Protein AF-A0A3S5AEX9-F1 (afdb_monomer)

Foldseek 3Di:
DDWDWADWAQDPPRWTKIWIWDWDFDDDPNDTDTDIDTPGMFTDTDHDKDWDWDADDQQQKIKIWIWDWDGDRHDTDTDIDIDIDGQCPPPDWDWDKDKDDQDLPQRKTKIWTWTFGGHNNHTDIDIDIFIDRPDDDDDDDPDDPDDDDDDDDDDFGWDDDPPRDTDGDDDDDDDDDDDDDDDD

Solvent-accessible surface area (backbone atoms only — not comparable to full-atom values): 11627 Å² total; per-residue (Å²): 126,46,81,45,78,51,69,74,41,86,47,74,88,50,33,16,37,20,44,35,33,34,39,39,79,41,82,54,93,96,36,81,42,81,40,82,42,83,75,49,70,34,46,68,39,44,42,81,67,47,78,47,77,45,70,38,78,84,10,42,30,28,39,42,39,36,40,40,54,45,73,37,63,87,49,65,48,77,45,82,44,78,44,83,40,52,44,48,65,92,54,80,85,50,78,51,73,48,75,52,72,66,42,86,88,75,51,34,34,40,34,37,38,36,37,68,43,48,46,76,44,33,57,42,81,46,76,45,80,45,74,42,68,78,72,91,74,85,90,80,89,77,86,74,94,68,96,75,85,90,78,93,78,84,90,79,70,82,49,81,49,97,80,82,57,74,59,82,69,84,83,80,82,81,83,82,81,80,89,84,90,81,90,132

Sequence (184 aa):
MRHVKGKCVAGRKGISYRSIIGLTKRPAKCQCVWARINLGQEICGCPPDKEKQKCRHDGQMMIKSTIKYHVSPQRCTAVFQKAEISPCAGQTQLFWVKFGSCDRLTCLKTRVIFKRVSEACKCVVKSLSVTEAKGDKRRLSCHFTGVGTSRKFATTVGFTLSDGMTQTIVLKKSVGANMQPSNV

Mean predicted aligned error: 16.37 Å

Radius of gyration: 36.48 Å; Cα contacts (8 Å, |Δi|>4): 318; chains: 1; bounding box: 64×61×112 Å

Secondary structure (DSSP, 8-state):
-EEEE---EE-GGG-EEEEEEEEEEEEETTEEEEEEEEEEEEEEE-PPPEEEEEEETTTTEEEEEEEEEEE-SS-EEEEEEEEEE-TTTTS---EEEEEEEEPTTT-EEEEEEEEEEEETTEEEEEEEEEEEE--SSSS-------------------EE-TTS-EE--------PPPP-----

Organism: NCBI:txid117903

Nearest PDB structures (foldseek):
  2c4i-assembly1_A-2  TM=2.332E-01  e=3.784E-01  Gallus gallus
  6q0r-assembly1_B  TM=3.199E-01  e=1.246E+00  Homo sapiens
  5ohl-assembly1_A-2  TM=4.447E-01  e=3.895E+00  synthetic construct

Structure (mmCIF, N/CA/C/O backbone):
data_AF-A0A3S5AEX9-F1
#
_entry.id   AF-A0A3S5AEX9-F1
#
loop_
_atom_site.group_PDB
_atom_site.id
_atom_site.type_symbol
_atom_site.label_atom_id
_atom_site.label_alt_id
_atom_site.label_comp_id
_atom_site.label_asym_id
_atom_site.label_entity_id
_atom_site.label_seq_id
_atom_site.pdbx_PDB_ins_code
_atom_site.Cartn_x
_atom_site.Cartn_y
_atom_site.Cartn_z
_atom_site.occupancy
_atom_site.B_iso_or_equiv
_atom_site.auth_seq_id
_atom_site.auth_comp_id
_atom_site.auth_asym_id
_atom_site.auth_atom_id
_atom_site.pdbx_PDB_model_num
ATOM 1 N N . MET A 1 1 ? 14.532 10.270 -37.869 1.00 77.50 1 MET A N 1
ATOM 2 C CA . MET A 1 1 ? 14.597 8.989 -37.127 1.00 77.50 1 MET A CA 1
ATOM 3 C C . MET A 1 1 ? 13.325 8.847 -36.306 1.00 77.50 1 MET A C 1
ATOM 5 O O . MET A 1 1 ? 12.884 9.849 -35.762 1.00 77.50 1 MET A O 1
ATOM 9 N N . ARG A 1 2 ? 12.6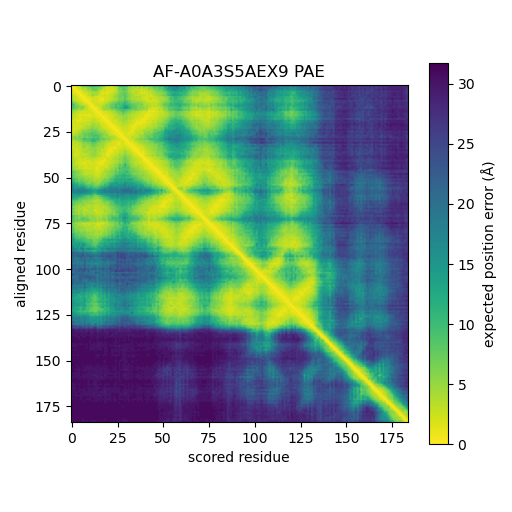86 7.671 -36.279 1.00 87.69 2 ARG A N 1
ATOM 10 C CA . ARG A 1 2 ? 11.465 7.438 -35.478 1.00 87.69 2 ARG A CA 1
ATOM 11 C C . ARG A 1 2 ? 11.759 6.446 -34.363 1.00 87.69 2 ARG A C 1
ATOM 13 O O . ARG A 1 2 ? 12.486 5.489 -34.604 1.00 87.69 2 ARG A O 1
ATOM 20 N N . HIS A 1 3 ? 11.193 6.653 -33.179 1.00 90.94 3 HIS A N 1
ATOM 21 C CA . HIS A 1 3 ? 11.324 5.722 -32.058 1.00 90.94 3 HIS A CA 1
ATOM 22 C C . HIS A 1 3 ? 10.032 4.936 -31.875 1.00 90.94 3 HIS A C 1
ATOM 24 O O . HIS A 1 3 ? 8.942 5.502 -31.875 1.00 90.94 3 HIS A O 1
ATOM 30 N N . VAL A 1 4 ? 10.167 3.628 -31.702 1.00 92.31 4 VAL A N 1
ATOM 31 C CA . VAL A 1 4 ? 9.076 2.703 -31.420 1.00 92.31 4 VAL A CA 1
ATOM 32 C C . VAL A 1 4 ? 9.406 1.993 -30.116 1.00 92.31 4 VAL A C 1
ATOM 34 O O . VAL A 1 4 ? 10.477 1.400 -29.973 1.00 92.31 4 VAL A O 1
ATOM 37 N N . LYS A 1 5 ? 8.490 2.070 -29.151 1.00 92.69 5 LYS A N 1
ATOM 38 C CA . LYS A 1 5 ? 8.617 1.363 -27.876 1.00 92.69 5 LYS A CA 1
ATOM 39 C C . LYS A 1 5 ? 8.028 -0.036 -28.022 1.00 92.69 5 LYS A C 1
ATOM 41 O O . LYS A 1 5 ? 6.888 -0.185 -28.456 1.00 92.69 5 LYS A O 1
ATOM 46 N N . GLY A 1 6 ? 8.816 -1.052 -27.682 1.00 90.50 6 GLY A N 1
ATOM 47 C CA . GLY A 1 6 ? 8.365 -2.439 -27.646 1.00 90.50 6 GLY A CA 1
ATOM 48 C C . GLY A 1 6 ? 7.414 -2.723 -26.481 1.00 90.50 6 GLY A C 1
ATOM 49 O O . GLY A 1 6 ? 7.134 -1.860 -25.644 1.00 90.50 6 GLY A O 1
ATOM 50 N N . LYS A 1 7 ? 6.938 -3.970 -26.408 1.00 93.94 7 LYS A N 1
ATOM 51 C CA . LYS A 1 7 ? 6.144 -4.453 -25.271 1.00 93.94 7 LYS A CA 1
ATOM 52 C C . LYS A 1 7 ? 6.992 -4.475 -23.996 1.00 93.94 7 LYS A C 1
ATOM 54 O O . LYS A 1 7 ? 8.199 -4.705 -24.054 1.00 93.94 7 LYS A O 1
ATOM 59 N N . CYS A 1 8 ? 6.344 -4.238 -22.860 1.00 93.12 8 CYS A N 1
ATOM 60 C CA . CYS A 1 8 ? 6.967 -4.376 -21.549 1.00 93.12 8 CYS A CA 1
ATOM 61 C C . CYS A 1 8 ? 7.027 -5.862 -21.181 1.00 93.12 8 CYS A C 1
ATOM 63 O O . CYS A 1 8 ? 6.000 -6.537 -21.185 1.00 93.12 8 CYS A O 1
ATOM 65 N N . VAL A 1 9 ? 8.227 -6.367 -20.913 1.00 94.25 9 VAL A N 1
ATOM 66 C CA . VAL A 1 9 ? 8.492 -7.775 -20.610 1.00 94.25 9 VAL A CA 1
ATOM 67 C C . VAL A 1 9 ? 9.030 -7.878 -19.190 1.00 94.25 9 VAL A C 1
ATOM 69 O O . VAL A 1 9 ? 9.910 -7.109 -18.796 1.00 94.25 9 VAL A O 1
ATOM 72 N N . ALA A 1 10 ? 8.497 -8.824 -18.418 1.00 92.94 10 ALA A N 1
ATOM 73 C CA . ALA A 1 10 ? 8.949 -9.081 -17.059 1.00 92.94 10 ALA A CA 1
ATOM 74 C C . ALA A 1 10 ? 10.405 -9.574 -17.061 1.00 92.94 10 ALA A C 1
ATOM 76 O O . ALA A 1 10 ? 10.749 -10.542 -17.736 1.00 92.94 10 ALA A O 1
ATOM 77 N N . GLY A 1 11 ? 11.262 -8.888 -16.309 1.00 88.88 11 GLY A N 1
ATOM 78 C CA . GLY A 1 11 ? 12.650 -9.264 -16.078 1.00 88.88 11 GLY A CA 1
ATOM 79 C C . GLY A 1 11 ? 12.854 -9.900 -14.703 1.00 88.88 11 GLY A C 1
ATOM 80 O O . GLY A 1 11 ? 11.921 -10.331 -14.022 1.00 88.88 11 GLY A O 1
ATOM 81 N N . ARG A 1 12 ? 14.114 -9.964 -14.264 1.00 87.00 12 ARG A N 1
ATOM 82 C CA . ARG A 1 12 ? 14.467 -10.536 -12.956 1.00 87.00 12 ARG A CA 1
ATOM 83 C C . ARG A 1 12 ? 14.050 -9.603 -11.813 1.00 87.00 12 ARG A C 1
ATOM 85 O O . ARG A 1 12 ? 14.065 -8.382 -11.952 1.00 87.00 12 ARG A O 1
ATOM 92 N N . LYS A 1 13 ? 13.737 -10.188 -10.650 1.00 86.06 13 LYS A N 1
ATOM 93 C CA . LYS A 1 13 ? 13.393 -9.466 -9.404 1.00 86.06 13 LYS A CA 1
ATOM 94 C C . LYS A 1 13 ? 12.165 -8.540 -9.519 1.00 86.06 13 LYS A C 1
ATOM 96 O O . LYS A 1 13 ? 12.052 -7.590 -8.751 1.00 86.06 13 LYS A O 1
ATOM 101 N N . GLY A 1 14 ? 11.254 -8.809 -10.459 1.00 88.38 14 GLY A N 1
ATOM 102 C CA . GLY A 1 14 ? 10.028 -8.024 -10.652 1.00 88.38 14 GLY A CA 1
ATOM 103 C C . GLY A 1 14 ? 10.223 -6.695 -11.390 1.00 88.38 14 GLY A C 1
ATOM 104 O O . GLY A 1 14 ? 9.284 -5.912 -11.474 1.00 88.38 14 GLY A O 1
ATOM 105 N N . ILE A 1 15 ? 11.416 -6.425 -11.930 1.00 93.38 15 ILE A N 1
ATOM 106 C CA . ILE A 1 15 ? 11.658 -5.257 -12.786 1.00 93.38 15 ILE A CA 1
ATOM 107 C C . ILE A 1 15 ? 11.322 -5.643 -14.222 1.00 93.38 15 ILE A C 1
ATOM 109 O O . ILE A 1 15 ? 11.796 -6.666 -14.709 1.00 93.38 15 ILE A O 1
ATOM 113 N N . SER A 1 16 ? 10.523 -4.828 -14.903 1.00 94.25 16 SER A N 1
ATOM 114 C CA . SER A 1 16 ? 10.131 -5.057 -16.295 1.00 94.25 16 SER A CA 1
ATOM 115 C C . SER A 1 16 ? 10.826 -4.078 -17.233 1.00 94.25 16 SER A C 1
ATOM 117 O O . SER A 1 16 ? 11.000 -2.903 -16.901 1.00 94.25 16 SER A O 1
ATOM 119 N N . TYR A 1 17 ? 11.188 -4.555 -18.421 1.00 94.38 17 TYR A N 1
ATOM 120 C CA . TYR A 1 17 ? 11.959 -3.813 -19.417 1.00 94.38 17 TYR A CA 1
ATOM 121 C C . TYR A 1 17 ? 11.244 -3.801 -20.765 1.00 94.38 17 TYR A C 1
ATOM 123 O O . TYR A 1 17 ? 10.522 -4.737 -21.108 1.00 94.38 17 TYR A O 1
ATOM 131 N N . ARG A 1 18 ? 11.465 -2.753 -21.559 1.00 93.62 18 ARG A N 1
ATOM 132 C CA . ARG A 1 18 ? 11.028 -2.700 -22.959 1.00 93.62 18 ARG A CA 1
ATOM 133 C C . ARG A 1 18 ? 12.150 -2.216 -23.857 1.00 93.62 18 ARG A C 1
ATOM 135 O O . ARG A 1 18 ? 12.900 -1.311 -23.494 1.00 93.62 18 ARG A O 1
ATOM 142 N N . SER A 1 19 ? 12.237 -2.800 -25.045 1.00 93.38 19 SER A N 1
ATOM 143 C CA . SER A 1 19 ? 13.208 -2.385 -26.055 1.00 93.38 19 SER A CA 1
ATOM 144 C C . SER A 1 19 ? 12.786 -1.072 -26.710 1.00 93.38 19 SER A C 1
ATOM 146 O O . SER A 1 19 ? 11.610 -0.871 -27.028 1.00 93.38 19 SER A O 1
ATOM 148 N N . ILE A 1 20 ? 13.758 -0.198 -26.949 1.00 93.31 20 ILE A N 1
ATOM 149 C CA . ILE A 1 20 ? 13.595 1.021 -27.737 1.00 93.31 20 ILE A CA 1
ATOM 150 C C . ILE A 1 20 ? 14.164 0.738 -29.125 1.00 93.31 20 ILE A C 1
ATOM 152 O O . ILE A 1 20 ? 15.356 0.469 -29.279 1.00 93.31 20 ILE A O 1
ATOM 156 N N . ILE A 1 21 ? 13.304 0.784 -30.140 1.00 94.62 21 ILE A N 1
ATOM 157 C CA . ILE A 1 21 ? 13.670 0.505 -31.529 1.00 94.62 21 ILE A CA 1
ATOM 158 C C . ILE A 1 21 ? 13.647 1.815 -32.309 1.00 94.62 21 ILE A C 1
ATOM 160 O O . ILE A 1 21 ? 12.643 2.524 -32.338 1.00 94.62 21 ILE A O 1
ATOM 164 N N . GLY A 1 22 ? 14.754 2.133 -32.965 1.00 94.19 22 GLY A N 1
ATOM 165 C CA . GLY A 1 22 ? 14.847 3.199 -33.944 1.00 94.19 22 GLY A CA 1
ATOM 166 C C . GLY A 1 22 ? 14.476 2.688 -35.329 1.00 94.19 22 GLY A C 1
ATOM 167 O O . GLY A 1 22 ? 14.895 1.608 -35.739 1.00 94.19 22 GLY A O 1
ATOM 168 N N . LEU A 1 23 ? 13.715 3.478 -36.074 1.00 94.50 23 LEU A N 1
ATOM 169 C CA . LEU A 1 23 ? 13.521 3.304 -37.506 1.00 94.50 23 LEU A CA 1
ATOM 170 C C . LEU A 1 23 ? 14.319 4.387 -38.225 1.00 94.50 23 LEU A C 1
ATOM 172 O O . LEU A 1 23 ? 14.090 5.589 -38.028 1.00 94.50 23 LEU A O 1
ATOM 176 N N . THR A 1 24 ? 15.258 3.949 -39.056 1.00 94.56 24 THR A N 1
ATOM 177 C CA . THR A 1 24 ? 16.079 4.822 -39.895 1.00 94.56 24 THR A CA 1
ATOM 178 C C . THR A 1 24 ? 15.988 4.384 -41.352 1.00 94.56 24 THR A C 1
ATOM 180 O O . THR A 1 24 ? 15.836 3.194 -41.630 1.00 94.56 24 THR A O 1
ATOM 183 N N . LYS A 1 25 ? 16.025 5.336 -42.288 1.00 94.19 25 LYS A N 1
ATOM 184 C CA . LYS A 1 25 ? 16.049 5.017 -43.718 1.00 94.19 25 LYS A CA 1
ATOM 185 C C . LYS A 1 25 ? 17.470 4.617 -44.095 1.00 94.19 25 LYS A C 1
ATOM 187 O O . LYS A 1 25 ? 18.404 5.358 -43.800 1.00 94.19 25 LYS A O 1
ATOM 192 N N . ARG A 1 26 ? 17.629 3.459 -44.731 1.00 91.81 26 ARG A N 1
ATOM 193 C CA . ARG A 1 26 ? 18.908 3.010 -45.287 1.00 91.81 26 ARG A CA 1
ATOM 194 C C . ARG A 1 26 ? 18.731 2.630 -46.756 1.00 91.81 26 ARG A C 1
ATOM 196 O O . ARG A 1 26 ? 17.675 2.098 -47.107 1.00 91.81 26 ARG A O 1
ATOM 203 N N . PRO A 1 27 ? 19.732 2.898 -47.604 1.00 94.75 27 PRO A N 1
ATOM 204 C CA . PRO A 1 27 ? 19.724 2.398 -48.967 1.00 94.75 27 PRO A CA 1
ATOM 205 C C . PRO A 1 27 ? 19.859 0.870 -48.951 1.00 94.75 27 PRO A C 1
ATOM 207 O O . PRO A 1 27 ? 20.758 0.324 -48.314 1.00 94.75 27 PRO A O 1
ATOM 210 N N . ALA A 1 28 ? 18.959 0.179 -49.643 1.00 94.38 28 ALA A N 1
ATOM 211 C CA . ALA A 1 28 ? 19.043 -1.249 -49.922 1.00 94.38 28 ALA A CA 1
ATOM 212 C C . ALA A 1 28 ? 18.430 -1.516 -51.302 1.00 94.38 28 ALA A C 1
ATOM 214 O O . ALA A 1 28 ? 17.314 -1.077 -51.569 1.00 94.38 28 ALA A O 1
ATOM 215 N N . LYS A 1 29 ? 19.155 -2.222 -52.181 1.00 91.94 29 LYS A N 1
ATOM 216 C CA . LYS A 1 29 ? 18.711 -2.537 -53.557 1.00 91.94 29 LYS A CA 1
ATOM 217 C C . LYS A 1 29 ? 18.198 -1.302 -54.323 1.00 91.94 29 LYS A C 1
ATOM 219 O O . LYS A 1 29 ? 17.083 -1.298 -54.831 1.00 91.94 29 LYS A O 1
ATOM 224 N N . CYS A 1 30 ? 18.997 -0.233 -54.342 1.00 92.75 30 CYS A N 1
ATOM 225 C CA . CYS A 1 30 ? 18.679 1.048 -54.996 1.00 92.75 30 CYS A CA 1
ATOM 226 C C . CYS A 1 30 ? 17.404 1.758 -54.495 1.00 92.75 30 CYS A C 1
ATOM 228 O O . CYS A 1 30 ? 16.952 2.714 -55.117 1.00 92.75 30 CYS A O 1
ATOM 230 N N . GLN A 1 31 ? 16.837 1.341 -53.360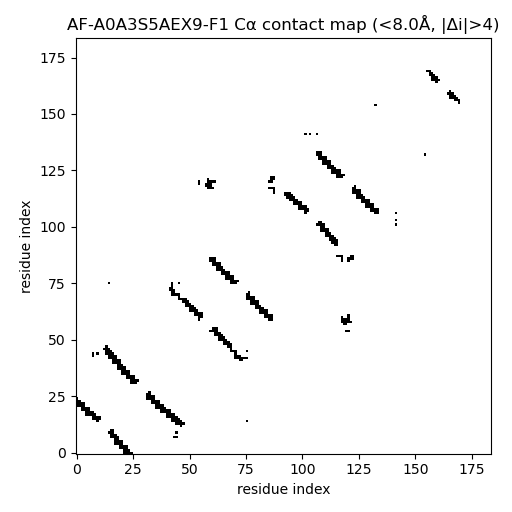 1.00 93.81 31 GLN A N 1
ATOM 231 C CA . GLN A 1 31 ? 15.677 1.979 -52.744 1.00 93.81 31 GLN A CA 1
ATOM 232 C C . GLN A 1 31 ? 15.968 2.367 -51.291 1.00 93.81 31 GLN A C 1
ATOM 234 O O . GLN A 1 31 ? 16.775 1.743 -50.600 1.00 93.81 31 GLN A O 1
ATOM 239 N N . CYS A 1 32 ? 15.290 3.405 -50.802 1.00 92.94 32 CYS A N 1
ATOM 240 C CA . CYS A 1 32 ? 15.346 3.801 -49.397 1.00 92.94 32 CYS A CA 1
ATOM 241 C C . CYS A 1 32 ? 14.302 3.025 -48.593 1.00 92.94 32 CYS A C 1
ATOM 243 O O . CYS A 1 32 ? 13.119 3.369 -48.607 1.00 92.94 32 CYS A O 1
ATOM 245 N N . VAL A 1 33 ? 14.749 2.019 -47.845 1.00 94.69 33 VAL A N 1
ATOM 246 C CA . VAL A 1 33 ? 13.884 1.187 -47.000 1.00 94.69 33 VAL A CA 1
ATOM 247 C C . VAL A 1 33 ? 14.054 1.531 -45.522 1.00 94.69 33 VAL A C 1
ATOM 249 O O . VAL A 1 33 ? 15.093 2.035 -45.088 1.00 94.69 33 VAL A O 1
ATOM 252 N N . TRP A 1 34 ? 13.023 1.268 -44.720 1.00 92.75 34 TRP A N 1
ATOM 253 C CA . TRP A 1 34 ? 13.100 1.424 -43.269 1.00 92.75 34 TRP A CA 1
ATOM 254 C C . TRP A 1 34 ? 13.841 0.243 -42.643 1.00 92.75 34 TRP A C 1
ATOM 256 O O . TRP A 1 34 ? 13.366 -0.888 -42.682 1.00 92.75 34 TRP A O 1
ATOM 266 N N . ALA A 1 35 ? 14.977 0.520 -42.010 1.00 92.56 35 ALA A N 1
ATOM 267 C CA . ALA A 1 35 ? 15.722 -0.441 -41.214 1.00 92.56 35 ALA A CA 1
ATOM 268 C C . ALA A 1 35 ? 15.444 -0.231 -39.719 1.00 92.56 35 ALA A C 1
ATOM 270 O O . ALA A 1 35 ? 15.400 0.905 -39.230 1.00 92.56 35 ALA A O 1
ATOM 271 N N . ARG A 1 36 ? 15.278 -1.340 -38.990 1.00 93.06 36 ARG A N 1
ATOM 272 C CA . ARG A 1 36 ? 15.187 -1.351 -37.525 1.00 93.06 36 ARG A CA 1
ATOM 273 C C . ARG A 1 36 ? 16.589 -1.339 -36.929 1.00 93.06 36 ARG A C 1
ATOM 275 O O . ARG A 1 36 ? 17.428 -2.146 -37.313 1.00 93.06 36 ARG A O 1
ATOM 282 N N . ILE A 1 37 ? 16.814 -0.455 -35.970 1.00 93.19 37 ILE A N 1
ATOM 283 C CA . ILE A 1 37 ? 18.026 -0.410 -35.154 1.00 93.19 37 ILE A CA 1
ATOM 284 C C . ILE A 1 37 ? 17.633 -0.479 -33.679 1.00 93.19 37 ILE A C 1
ATOM 286 O O . ILE A 1 37 ? 16.676 0.167 -33.259 1.00 93.19 37 ILE A O 1
ATOM 290 N N . ASN A 1 38 ? 18.345 -1.274 -32.886 1.00 91.75 38 ASN A N 1
ATOM 291 C CA . ASN A 1 38 ? 18.125 -1.320 -31.443 1.00 91.75 38 ASN A CA 1
ATOM 292 C C . ASN A 1 38 ? 18.835 -0.127 -30.804 1.00 91.75 38 ASN A C 1
ATOM 294 O O . ASN A 1 38 ? 20.044 0.014 -30.949 1.00 91.75 38 ASN A O 1
ATOM 298 N N . LEU A 1 39 ? 18.078 0.728 -30.118 1.00 92.12 39 LEU A N 1
ATOM 299 C CA . LEU A 1 39 ? 18.613 1.899 -29.415 1.00 92.12 39 LEU A CA 1
ATOM 300 C C . LEU A 1 39 ? 18.895 1.615 -27.942 1.00 92.12 39 LEU A C 1
ATOM 302 O O . LEU A 1 39 ? 19.550 2.410 -27.280 1.00 92.12 39 LEU A O 1
ATOM 306 N N . GLY A 1 40 ? 18.398 0.489 -27.431 1.00 91.25 40 GLY A N 1
ATOM 307 C CA . GLY A 1 40 ? 18.624 0.044 -26.065 1.00 91.25 40 GLY A CA 1
ATOM 308 C C . GLY A 1 40 ? 17.353 -0.491 -25.421 1.00 91.25 40 GLY A C 1
ATOM 309 O O . GLY A 1 40 ? 16.398 -0.883 -26.100 1.00 91.25 40 GLY A O 1
ATOM 310 N N . GLN A 1 41 ? 17.353 -0.502 -24.094 1.00 92.00 41 GLN A N 1
ATOM 311 C CA . GLN A 1 41 ? 16.228 -0.913 -23.263 1.00 92.00 41 GLN A CA 1
ATOM 312 C C . GLN A 1 41 ? 15.990 0.135 -22.176 1.00 92.00 41 GLN A C 1
ATOM 314 O O . GLN A 1 41 ? 16.937 0.728 -21.666 1.00 92.00 41 GLN A O 1
ATOM 319 N N . GLU A 1 42 ? 14.728 0.344 -21.813 1.00 93.06 42 GLU A N 1
ATOM 320 C CA . GLU A 1 42 ? 14.346 1.156 -20.654 1.00 93.06 42 GLU A CA 1
ATOM 321 C C . GLU A 1 42 ? 13.483 0.346 -19.692 1.00 93.06 42 GLU A C 1
ATOM 323 O O . GLU A 1 42 ? 12.784 -0.595 -20.091 1.00 93.06 42 GLU A O 1
ATOM 328 N N . ILE A 1 43 ? 13.516 0.731 -18.418 1.00 93.62 43 ILE A N 1
ATOM 329 C CA . ILE A 1 43 ? 12.619 0.164 -17.413 1.00 93.62 43 ILE A CA 1
ATOM 330 C C . ILE A 1 43 ? 11.203 0.678 -17.677 1.00 93.62 43 ILE A C 1
ATOM 332 O O . ILE A 1 43 ? 10.974 1.872 -17.865 1.00 93.62 43 ILE A O 1
ATOM 336 N N . CYS A 1 44 ? 10.242 -0.240 -17.684 1.00 92.69 44 CYS A N 1
ATOM 337 C CA . CYS A 1 44 ? 8.823 0.056 -17.878 1.00 92.69 44 CYS A CA 1
ATOM 338 C C . CYS A 1 44 ? 7.936 -0.431 -16.731 1.00 92.69 44 CYS A C 1
ATOM 340 O O . CYS A 1 44 ? 6.763 -0.071 -16.697 1.00 92.69 44 CYS A O 1
ATOM 342 N N . GLY A 1 45 ? 8.477 -1.206 -15.788 1.00 93.62 45 GLY A N 1
ATOM 343 C CA . GLY A 1 45 ? 7.751 -1.647 -14.602 1.00 93.62 45 GLY A CA 1
ATOM 344 C C . GLY A 1 45 ? 8.691 -1.917 -13.434 1.00 93.62 45 GLY A C 1
ATOM 345 O O . GLY A 1 45 ? 9.826 -2.351 -13.633 1.00 93.62 45 GLY A O 1
ATOM 346 N N . CYS A 1 46 ? 8.207 -1.655 -12.224 1.00 94.75 46 CYS A N 1
ATOM 347 C CA . CYS A 1 46 ? 8.940 -1.863 -10.982 1.00 94.75 46 CYS A CA 1
ATOM 348 C C . CYS A 1 46 ? 8.367 -3.028 -10.168 1.00 94.75 46 CYS A C 1
ATOM 350 O O . CYS A 1 46 ? 7.242 -3.456 -10.433 1.00 94.75 46 CYS A O 1
ATOM 352 N N . PRO A 1 47 ? 9.129 -3.536 -9.181 1.00 94.12 47 PRO A N 1
ATOM 353 C CA . PRO A 1 47 ? 8.659 -4.594 -8.302 1.00 94.12 47 PRO A CA 1
ATOM 354 C C . PRO A 1 47 ? 7.380 -4.178 -7.563 1.00 94.12 47 PRO A C 1
ATOM 356 O O . PRO A 1 47 ? 7.167 -2.982 -7.350 1.00 94.12 47 PRO A O 1
ATOM 359 N N . PRO A 1 48 ? 6.558 -5.148 -7.131 1.00 91.88 48 PRO A N 1
ATOM 360 C CA . PRO A 1 48 ? 5.368 -4.857 -6.348 1.00 91.88 48 PRO A CA 1
ATOM 361 C C . PRO A 1 48 ? 5.726 -4.192 -5.016 1.00 91.88 48 PRO A C 1
ATOM 363 O O . PRO A 1 48 ? 6.794 -4.435 -4.436 1.00 91.88 48 PRO A O 1
ATOM 366 N N . ASP A 1 49 ? 4.797 -3.376 -4.531 1.00 94.06 49 ASP A N 1
ATOM 367 C CA . ASP A 1 49 ? 4.921 -2.674 -3.261 1.00 94.06 49 ASP A CA 1
ATOM 368 C C . ASP A 1 49 ? 5.091 -3.659 -2.098 1.00 94.06 49 ASP A C 1
ATOM 370 O O . ASP A 1 49 ? 4.516 -4.751 -2.074 1.00 94.06 49 ASP A O 1
ATOM 374 N N . LYS A 1 50 ? 5.894 -3.265 -1.107 1.00 93.62 50 LYS A N 1
ATOM 375 C CA . LYS A 1 50 ? 6.124 -4.072 0.097 1.00 93.62 50 LYS A CA 1
ATOM 376 C C . LYS A 1 50 ? 5.487 -3.403 1.293 1.00 93.62 50 LYS A C 1
ATOM 378 O O . LYS A 1 50 ? 5.827 -2.267 1.610 1.00 93.62 50 LYS A O 1
ATOM 383 N N . GLU A 1 51 ? 4.634 -4.131 1.999 1.00 94.19 51 GLU A N 1
ATOM 384 C CA . GLU A 1 51 ? 3.974 -3.637 3.203 1.00 94.19 51 GLU A CA 1
ATOM 385 C C . GLU A 1 51 ? 4.460 -4.381 4.445 1.00 94.19 51 GLU A C 1
ATOM 387 O O . GLU A 1 51 ? 4.676 -5.592 4.437 1.00 94.19 51 GLU A O 1
ATOM 392 N N . LYS A 1 52 ? 4.638 -3.637 5.534 1.00 92.31 52 LYS A N 1
ATOM 393 C CA . LYS A 1 52 ? 4.892 -4.169 6.871 1.00 92.31 52 LYS A CA 1
ATOM 394 C C . LYS A 1 52 ? 4.031 -3.422 7.869 1.00 92.31 52 LYS A C 1
ATOM 396 O O . LYS A 1 52 ? 3.858 -2.211 7.761 1.00 92.31 52 LYS A O 1
ATOM 401 N N . GLN A 1 53 ? 3.534 -4.139 8.865 1.00 90.69 53 GLN A N 1
ATOM 402 C CA . GLN A 1 53 ? 2.744 -3.565 9.945 1.00 90.69 53 GLN A CA 1
ATOM 403 C C . GLN A 1 53 ? 3.414 -3.878 11.277 1.00 90.69 53 GLN A C 1
ATOM 405 O O . GLN A 1 53 ? 3.962 -4.966 11.462 1.00 90.69 53 GLN A O 1
ATOM 410 N N . LYS A 1 54 ? 3.420 -2.905 12.188 1.00 90.62 54 LYS A N 1
ATOM 411 C CA . LYS A 1 54 ? 3.928 -3.074 13.551 1.00 90.62 54 LYS A CA 1
ATOM 412 C C . LYS A 1 54 ? 3.020 -2.387 14.555 1.00 90.62 54 LYS A C 1
ATOM 414 O O . LYS A 1 54 ? 2.575 -1.266 14.325 1.00 90.62 54 LYS A O 1
ATOM 419 N N . CYS A 1 55 ? 2.816 -3.048 15.683 1.00 89.62 55 CYS A N 1
ATOM 420 C CA . CYS A 1 55 ? 2.106 -2.496 16.824 1.00 89.62 55 CYS A CA 1
ATOM 421 C C . CYS A 1 55 ? 2.992 -1.578 17.652 1.00 89.62 55 CYS A C 1
ATOM 423 O O . CYS A 1 55 ? 4.172 -1.867 17.853 1.00 89.62 55 CYS A O 1
ATOM 425 N N . ARG A 1 56 ? 2.417 -0.482 18.143 1.00 87.38 56 ARG A N 1
ATOM 426 C CA . ARG A 1 56 ? 3.069 0.451 19.064 1.00 87.38 56 ARG A CA 1
ATOM 427 C C . ARG A 1 56 ? 2.083 0.873 20.153 1.00 87.38 56 ARG A C 1
ATOM 429 O O . ARG A 1 56 ? 0.873 0.793 19.944 1.00 87.38 56 ARG A O 1
ATOM 436 N N . HIS A 1 57 ? 2.612 1.329 21.289 1.00 80.44 57 HIS A N 1
ATOM 437 C CA . HIS A 1 57 ? 1.829 1.806 22.437 1.00 80.44 57 HIS A CA 1
ATOM 438 C C . HIS A 1 57 ? 0.828 0.749 22.925 1.00 80.44 57 HIS A C 1
ATOM 440 O O . HIS A 1 57 ? -0.377 0.977 22.887 1.00 80.44 57 HIS A O 1
ATOM 446 N N . ASP A 1 58 ? 1.327 -0.446 23.259 1.00 77.38 58 ASP A N 1
ATOM 447 C CA . ASP A 1 58 ? 0.526 -1.573 23.773 1.00 77.38 58 ASP A CA 1
ATOM 448 C C . ASP A 1 58 ? -0.679 -1.944 22.891 1.00 77.38 58 ASP A C 1
ATOM 450 O O . ASP A 1 58 ? -1.733 -2.394 23.336 1.00 77.38 58 ASP A O 1
ATOM 454 N N . GLY A 1 59 ? -0.515 -1.744 21.580 1.00 78.00 59 GLY A N 1
ATOM 455 C CA . GLY A 1 59 ? -1.524 -2.061 20.581 1.00 78.00 59 GLY A CA 1
ATOM 456 C C . GLY A 1 59 ? -2.583 -0.983 20.377 1.00 78.00 59 GLY A C 1
ATOM 457 O O . GLY A 1 59 ? -3.530 -1.231 19.637 1.00 78.00 59 GLY A O 1
ATOM 458 N N . GLN A 1 60 ? -2.422 0.207 20.960 1.00 82.38 60 GLN A N 1
ATOM 459 C CA . GLN A 1 60 ? -3.299 1.344 20.681 1.00 82.38 60 GLN A CA 1
ATOM 460 C C . GLN A 1 60 ? -3.112 1.881 19.258 1.00 82.38 60 GLN A C 1
ATOM 462 O O . GLN A 1 60 ? -4.068 2.385 18.667 1.00 82.38 60 GLN A O 1
ATOM 467 N N . MET A 1 61 ? -1.907 1.742 18.697 1.00 85.50 61 MET A N 1
ATOM 468 C CA . MET A 1 61 ? -1.536 2.281 17.390 1.00 85.50 61 MET A CA 1
ATOM 469 C C . MET A 1 61 ? -0.896 1.210 16.507 1.00 85.50 61 MET A C 1
ATOM 471 O O . MET A 1 61 ? -0.080 0.404 16.962 1.00 85.50 61 MET A O 1
ATOM 475 N N . MET A 1 62 ? -1.217 1.249 15.215 1.00 89.19 62 MET A N 1
ATOM 476 C CA . MET A 1 62 ? -0.594 0.417 14.194 1.00 89.19 62 MET A CA 1
ATOM 477 C C . MET A 1 62 ? 0.207 1.291 13.231 1.00 89.19 62 MET A C 1
ATOM 479 O O . MET A 1 62 ? -0.320 2.182 12.574 1.00 89.19 62 MET A O 1
ATOM 483 N N . ILE A 1 63 ? 1.498 1.013 1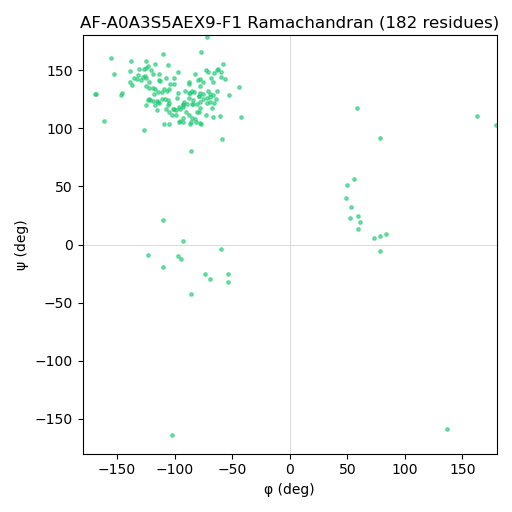3.111 1.00 91.19 63 ILE A N 1
ATOM 484 C CA . ILE A 1 63 ? 2.363 1.639 12.118 1.00 91.19 63 ILE A CA 1
ATOM 485 C C . ILE A 1 63 ? 2.331 0.780 10.861 1.00 91.19 63 ILE A C 1
ATOM 487 O O . ILE A 1 63 ? 2.837 -0.346 10.868 1.00 91.19 63 ILE A O 1
ATOM 491 N N . LYS A 1 64 ? 1.783 1.327 9.775 1.00 93.00 64 LYS A N 1
ATOM 492 C CA . LYS A 1 64 ? 1.873 0.746 8.436 1.00 93.00 64 LYS A CA 1
ATOM 493 C C . LYS A 1 64 ? 3.048 1.383 7.695 1.00 93.00 64 LYS A C 1
ATOM 495 O O . LYS A 1 64 ? 3.059 2.584 7.441 1.00 93.00 64 LYS A O 1
ATOM 500 N N . SER A 1 65 ? 4.034 0.564 7.358 1.00 93.94 65 SER A N 1
ATOM 501 C CA . SER A 1 65 ? 5.203 0.941 6.568 1.00 93.94 65 SER A CA 1
ATOM 502 C C . SER A 1 65 ? 5.079 0.327 5.179 1.00 93.94 65 SER A C 1
ATOM 504 O O . SER A 1 65 ? 5.093 -0.897 5.045 1.00 93.94 65 SER A O 1
ATOM 506 N N . THR A 1 66 ? 4.988 1.160 4.151 1.00 95.69 66 THR A N 1
ATOM 507 C CA . THR A 1 66 ? 4.873 0.737 2.754 1.00 95.69 66 THR A CA 1
ATOM 508 C C . THR A 1 66 ? 6.078 1.245 1.969 1.00 95.69 66 THR A C 1
ATOM 510 O O . THR A 1 66 ? 6.407 2.426 2.020 1.00 95.69 66 THR A O 1
ATOM 513 N N . ILE A 1 67 ? 6.743 0.361 1.230 1.00 95.62 67 ILE A N 1
ATOM 514 C CA . ILE A 1 67 ? 7.751 0.727 0.233 1.00 95.62 67 ILE A CA 1
ATOM 515 C C . ILE A 1 67 ? 7.058 0.704 -1.120 1.00 95.62 67 ILE A C 1
ATOM 517 O O . ILE A 1 67 ? 6.690 -0.374 -1.591 1.00 95.62 67 ILE A O 1
ATOM 521 N N . LYS A 1 68 ? 6.897 1.882 -1.720 1.00 94.44 68 LYS A N 1
ATOM 522 C CA . LYS A 1 68 ? 6.388 2.040 -3.083 1.00 94.44 68 LYS A CA 1
ATOM 523 C C . LYS A 1 68 ? 7.537 2.204 -4.058 1.00 94.44 68 LYS A C 1
ATOM 525 O O . LYS A 1 68 ? 8.564 2.780 -3.699 1.00 94.44 68 LYS A O 1
ATOM 530 N N . TYR A 1 69 ? 7.364 1.741 -5.289 1.00 94.12 69 TYR A N 1
ATOM 531 C CA . TYR A 1 69 ? 8.378 1.903 -6.328 1.00 94.12 69 TYR A CA 1
ATOM 532 C C . TYR A 1 69 ? 7.879 2.786 -7.469 1.00 94.12 69 TYR A C 1
ATOM 534 O O . TYR A 1 69 ? 6.884 2.486 -8.121 1.00 94.12 69 TYR A O 1
ATOM 542 N N . HIS A 1 70 ? 8.618 3.857 -7.754 1.00 92.88 70 HIS A N 1
ATOM 543 C CA . HIS A 1 70 ? 8.366 4.713 -8.908 1.00 92.88 70 HIS A CA 1
ATOM 544 C C . HIS A 1 70 ? 9.275 4.326 -10.072 1.00 92.88 70 HIS A C 1
ATOM 546 O O . HIS A 1 70 ? 10.495 4.217 -9.918 1.00 92.88 70 HIS A O 1
ATOM 552 N N . VAL A 1 71 ? 8.670 4.143 -11.246 1.00 92.56 71 VAL A N 1
ATOM 553 C CA . VAL A 1 71 ? 9.388 3.859 -12.490 1.00 92.56 71 VAL A CA 1
ATOM 554 C C . VAL A 1 71 ? 10.117 5.119 -12.948 1.00 92.56 71 VAL A C 1
ATOM 556 O O . VAL A 1 71 ? 9.516 6.176 -13.117 1.00 92.56 71 VAL A O 1
ATOM 559 N N . SER A 1 72 ? 11.419 5.003 -13.179 1.00 88.50 72 SER A N 1
ATOM 560 C CA . SER A 1 72 ? 12.220 5.971 -13.928 1.00 88.50 72 SER A CA 1
ATOM 561 C C . SER A 1 72 ? 12.937 5.242 -15.072 1.00 88.50 72 SER A C 1
ATOM 563 O O . SER A 1 72 ? 13.138 4.031 -14.972 1.00 88.50 72 SER A O 1
ATOM 565 N N . PRO A 1 73 ? 13.363 5.937 -16.145 1.00 80.12 73 PRO A N 1
ATOM 566 C CA . PRO A 1 73 ? 13.903 5.286 -17.346 1.00 80.12 73 PRO A CA 1
ATOM 567 C C . PRO A 1 73 ? 15.057 4.306 -17.078 1.00 80.12 73 PRO A C 1
ATOM 569 O O . PRO A 1 73 ? 15.183 3.291 -17.761 1.00 80.12 73 PRO A O 1
ATOM 572 N N . GLN A 1 74 ? 15.874 4.593 -16.057 1.00 85.00 74 GLN A N 1
ATOM 573 C CA . GLN A 1 74 ? 17.081 3.832 -15.718 1.00 85.00 74 GLN A CA 1
ATOM 574 C C 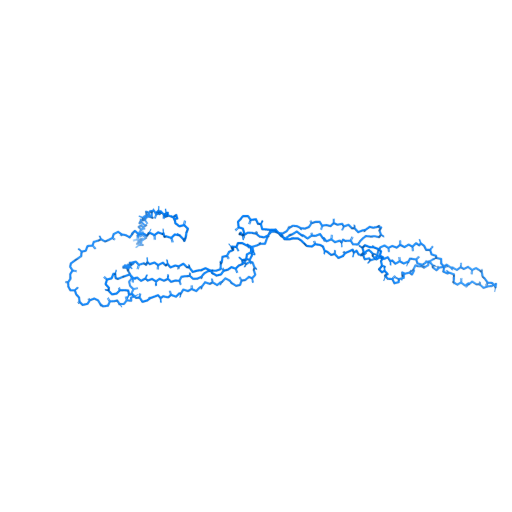. GLN A 1 74 ? 16.980 3.030 -14.414 1.00 85.00 74 GLN A C 1
ATOM 576 O O . GLN A 1 74 ? 17.774 2.119 -14.198 1.00 85.00 74 GLN A O 1
ATOM 581 N N . ARG A 1 75 ? 16.046 3.364 -13.513 1.00 91.44 75 ARG A N 1
ATOM 582 C CA . ARG A 1 75 ? 15.942 2.713 -12.196 1.00 91.44 75 ARG A CA 1
ATOM 583 C C . ARG A 1 75 ? 14.537 2.781 -11.614 1.00 91.44 75 ARG A C 1
ATOM 585 O O . ARG A 1 75 ? 13.746 3.647 -11.970 1.00 91.44 75 ARG A O 1
ATOM 592 N N . CYS A 1 76 ? 14.272 1.893 -10.665 1.00 92.56 76 CYS A N 1
ATOM 593 C CA . CYS A 1 76 ? 13.120 1.985 -9.779 1.00 92.56 76 CYS A CA 1
ATOM 594 C C . CYS A 1 76 ? 13.518 2.730 -8.509 1.00 92.56 76 CYS A C 1
ATOM 596 O O . CYS A 1 76 ? 14.411 2.284 -7.788 1.00 92.56 76 CYS A O 1
ATOM 598 N N . THR A 1 77 ? 12.853 3.844 -8.227 1.00 94.56 77 THR A N 1
ATOM 599 C CA . THR A 1 77 ? 13.111 4.626 -7.016 1.00 94.56 77 THR A CA 1
ATOM 600 C C . THR A 1 77 ? 12.167 4.161 -5.919 1.00 94.56 77 THR A C 1
ATOM 602 O O . THR A 1 77 ? 10.948 4.241 -6.071 1.00 94.56 77 THR A O 1
ATOM 605 N N . ALA A 1 78 ? 12.730 3.647 -4.827 1.00 94.38 78 ALA A N 1
ATOM 606 C CA . ALA A 1 78 ? 11.960 3.244 -3.659 1.00 94.38 78 ALA A CA 1
ATOM 607 C C . ALA A 1 78 ? 11.581 4.478 -2.831 1.00 94.38 78 ALA A C 1
ATOM 609 O O . ALA A 1 78 ? 12.446 5.270 -2.462 1.00 94.38 78 ALA A O 1
ATOM 610 N N . VAL A 1 79 ? 10.298 4.615 -2.516 1.00 95.19 79 VAL A N 1
ATOM 611 C CA . VAL A 1 79 ? 9.762 5.650 -1.633 1.00 95.19 79 VAL A CA 1
ATOM 612 C C . VAL A 1 79 ? 9.186 4.963 -0.407 1.00 95.19 79 VAL A C 1
ATOM 614 O O . VAL A 1 79 ? 8.243 4.174 -0.496 1.00 95.19 79 VAL A O 1
ATOM 617 N N . PHE A 1 80 ? 9.784 5.246 0.748 1.00 95.69 80 PHE A N 1
ATOM 618 C CA . PHE A 1 80 ? 9.308 4.740 2.025 1.00 95.69 80 PHE A CA 1
ATOM 619 C C . PHE A 1 80 ? 8.193 5.642 2.548 1.00 95.69 80 PHE A C 1
ATOM 621 O O . PHE A 1 80 ? 8.391 6.836 2.761 1.00 95.69 80 PHE A O 1
ATOM 628 N N . GLN A 1 81 ? 7.021 5.061 2.762 1.00 94.12 81 GLN A N 1
ATOM 629 C CA . GLN A 1 81 ? 5.870 5.724 3.354 1.00 94.12 81 GLN A CA 1
ATOM 630 C C . GLN A 1 81 ? 5.569 5.068 4.694 1.00 94.12 81 GLN A C 1
ATOM 632 O O . GLN A 1 81 ? 5.486 3.844 4.797 1.00 94.12 81 GLN A O 1
ATOM 637 N N . LYS A 1 82 ? 5.397 5.889 5.726 1.00 94.06 82 LYS A N 1
ATOM 638 C CA . LYS A 1 82 ? 5.008 5.445 7.061 1.00 94.06 82 LYS A CA 1
ATOM 639 C C . LYS A 1 82 ? 3.729 6.167 7.443 1.00 94.06 82 LYS A C 1
ATOM 641 O O . LYS A 1 82 ? 3.688 7.392 7.407 1.00 94.06 82 LYS A O 1
ATOM 646 N N . ALA A 1 83 ? 2.712 5.405 7.807 1.00 90.94 83 ALA A N 1
ATOM 647 C CA . ALA A 1 83 ? 1.450 5.923 8.302 1.00 90.94 83 ALA A CA 1
ATOM 648 C C . ALA A 1 83 ? 1.184 5.353 9.692 1.00 90.94 83 ALA A C 1
ATOM 650 O O . ALA A 1 83 ? 1.358 4.154 9.931 1.00 90.94 83 ALA A O 1
ATOM 651 N N . GLU A 1 84 ? 0.761 6.218 10.604 1.00 90.81 84 GLU A N 1
ATOM 652 C CA . GLU A 1 84 ? 0.226 5.807 11.894 1.00 90.81 84 GLU A CA 1
ATOM 653 C C . GLU A 1 84 ? -1.288 5.688 11.761 1.00 90.81 84 GLU A C 1
ATOM 655 O O . GLU A 1 84 ? -1.973 6.631 11.373 1.00 90.81 84 GLU A O 1
ATOM 660 N N . ILE A 1 85 ? -1.799 4.491 12.013 1.00 89.88 85 ILE A N 1
ATOM 661 C CA . ILE A 1 85 ? -3.193 4.133 11.808 1.00 89.88 85 ILE A CA 1
ATOM 662 C C . ILE A 1 85 ? -3.741 3.673 13.153 1.00 89.88 85 ILE A C 1
ATOM 664 O O . ILE A 1 85 ? -3.210 2.747 13.770 1.00 89.88 85 ILE A O 1
ATOM 668 N N . SER A 1 86 ? -4.824 4.305 13.605 1.00 87.12 86 SER A N 1
ATOM 669 C CA . SER A 1 86 ? -5.609 3.752 14.706 1.00 87.12 86 SER A CA 1
ATOM 670 C C . SER A 1 86 ? -6.315 2.483 14.210 1.00 87.12 86 SER A C 1
ATOM 672 O O . SER A 1 86 ? -6.991 2.546 13.184 1.00 87.12 86 SER A O 1
ATOM 674 N N . PRO A 1 87 ? -6.226 1.342 14.910 1.00 87.19 87 PRO A N 1
ATOM 675 C CA . PRO A 1 87 ? -6.958 0.120 14.566 1.00 87.19 87 PRO A CA 1
ATOM 676 C C . PRO A 1 87 ? -8.472 0.303 14.416 1.00 87.19 87 PRO A C 1
ATOM 678 O O . PRO A 1 87 ? -9.116 -0.457 13.699 1.00 87.19 87 PRO A O 1
ATOM 681 N N . CYS A 1 88 ? -9.041 1.315 15.077 1.00 87.31 88 CYS A N 1
ATOM 682 C CA . CYS A 1 88 ? -10.454 1.670 14.968 1.00 87.31 88 CYS A CA 1
ATOM 683 C C . CYS A 1 88 ? -10.749 2.731 13.890 1.00 87.31 88 CYS A C 1
ATOM 685 O O . CYS A 1 88 ? -11.900 3.145 13.751 1.00 87.31 88 CYS A O 1
ATOM 687 N N . ALA A 1 89 ? -9.753 3.191 13.126 1.00 85.56 89 ALA A N 1
ATOM 688 C CA . ALA A 1 89 ? -9.957 4.154 12.047 1.00 85.56 89 ALA A CA 1
ATOM 689 C C . ALA A 1 89 ? -10.864 3.565 10.952 1.00 85.56 89 ALA A C 1
ATOM 691 O O . ALA A 1 89 ? -10.669 2.434 10.511 1.00 85.56 89 ALA A O 1
ATOM 692 N N . GLY A 1 90 ? -11.871 4.329 10.521 1.00 81.31 90 GLY A N 1
ATOM 693 C CA . GLY A 1 90 ? -12.844 3.904 9.504 1.00 81.31 90 GLY A CA 1
ATOM 694 C C . GLY A 1 90 ? -13.946 2.968 10.012 1.00 81.31 90 GLY A C 1
ATOM 695 O O . GLY A 1 90 ? -14.888 2.682 9.279 1.00 81.31 90 GLY A O 1
ATOM 696 N N . GLN A 1 91 ? -13.880 2.519 11.267 1.0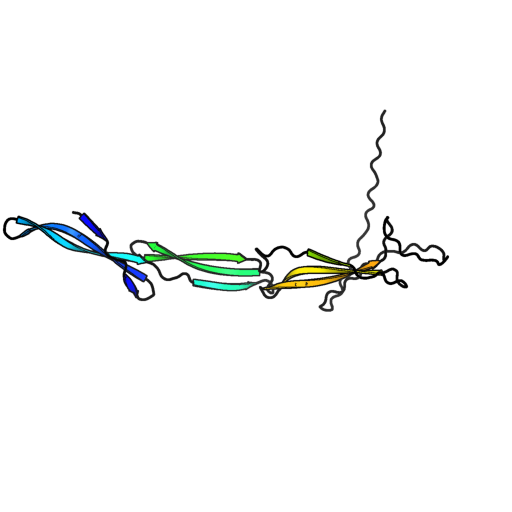0 81.62 91 GLN A N 1
ATOM 697 C CA . GLN A 1 91 ? -14.981 1.804 11.898 1.00 81.62 91 GLN A CA 1
ATOM 698 C C . GLN A 1 91 ? -15.977 2.803 12.494 1.00 81.62 91 GLN A C 1
ATOM 700 O O . GLN A 1 91 ? -15.583 3.706 13.231 1.00 81.62 91 GLN A O 1
ATOM 705 N N . THR A 1 92 ? -17.277 2.627 12.227 1.00 78.06 92 THR A N 1
ATOM 706 C CA . THR A 1 92 ? -18.331 3.443 12.854 1.00 78.06 92 THR A CA 1
ATOM 707 C C . THR A 1 92 ? -18.164 3.410 14.370 1.00 78.06 92 THR A C 1
ATOM 709 O O . THR A 1 92 ? -18.040 2.326 14.951 1.00 78.06 92 THR A O 1
ATOM 712 N N . GLN A 1 93 ? -18.128 4.573 15.024 1.00 68.75 93 GLN A N 1
ATOM 713 C CA . GLN A 1 93 ? -18.101 4.615 16.483 1.00 68.75 93 GLN A CA 1
ATOM 714 C C . GLN A 1 93 ? -19.364 3.935 17.009 1.00 68.75 93 GLN A C 1
ATOM 716 O O . GLN A 1 93 ? -20.477 4.421 16.832 1.00 68.75 93 GLN A O 1
ATOM 721 N N . LEU A 1 94 ? -19.180 2.771 17.629 1.00 74.06 94 LEU A N 1
ATOM 722 C CA . LEU A 1 94 ? -20.250 2.089 18.331 1.00 74.06 94 LEU A CA 1
ATOM 723 C C . LEU A 1 94 ? -20.302 2.686 19.734 1.00 74.06 94 LEU A C 1
ATOM 725 O O . LEU A 1 94 ? -19.386 2.466 20.527 1.00 74.06 94 LEU A O 1
ATOM 729 N N . PHE A 1 95 ? -21.349 3.454 20.011 1.00 75.88 95 PHE A N 1
ATOM 730 C CA . PHE A 1 95 ? -21.687 3.908 21.352 1.00 75.88 95 PHE A CA 1
ATOM 731 C C . PHE A 1 95 ? -23.136 3.521 21.620 1.00 75.88 95 PHE A C 1
ATOM 733 O O . PHE A 1 95 ? -24.063 4.191 21.168 1.00 75.88 95 PHE A O 1
ATOM 740 N N . TRP A 1 96 ? -23.334 2.406 22.321 1.00 80.25 96 TRP A N 1
ATOM 741 C CA . TRP A 1 96 ? -24.659 2.014 22.792 1.00 80.25 96 TRP A CA 1
ATOM 742 C C . TRP A 1 96 ? -24.663 1.909 24.313 1.00 80.25 96 TRP A C 1
ATOM 744 O O . TRP A 1 96 ? -23.650 1.588 24.945 1.00 80.25 96 TRP A O 1
ATOM 754 N N . VAL A 1 97 ? -25.823 2.167 24.909 1.00 83.81 97 VAL A N 1
ATOM 755 C CA . VAL A 1 97 ? -26.024 2.106 26.356 1.00 83.81 97 VAL A CA 1
ATOM 756 C C . VAL A 1 97 ? -27.178 1.158 26.635 1.00 83.81 97 VAL A C 1
ATOM 758 O O . VAL A 1 97 ? -28.299 1.386 26.188 1.00 83.81 97 VAL A O 1
ATOM 761 N N . LYS A 1 98 ? -26.909 0.096 27.394 1.00 82.69 98 LYS A N 1
ATOM 762 C CA . LYS A 1 98 ? -27.942 -0.781 27.940 1.00 82.69 98 LYS A CA 1
ATOM 763 C C . LYS A 1 98 ? -28.245 -0.335 29.361 1.00 82.69 98 LYS A C 1
ATOM 765 O O . LYS A 1 98 ? -27.371 -0.358 30.227 1.00 82.69 98 LYS A O 1
ATOM 770 N N . PHE A 1 99 ? -29.482 0.072 29.606 1.00 81.88 99 PHE A N 1
ATOM 771 C CA . PHE A 1 99 ? -29.933 0.397 30.953 1.00 81.88 99 PHE A CA 1
ATOM 772 C C . PHE A 1 99 ? -30.359 -0.884 31.665 1.00 81.88 99 PHE A C 1
ATOM 774 O O . PHE A 1 99 ? -31.194 -1.630 31.160 1.00 81.88 99 PHE A O 1
ATOM 781 N N . GLY A 1 100 ? -29.766 -1.140 32.826 1.00 77.88 100 GLY A N 1
ATOM 782 C CA . GLY A 1 100 ? -30.228 -2.160 33.753 1.00 77.88 100 GLY A CA 1
ATOM 783 C C . GLY A 1 100 ? -31.453 -1.694 34.536 1.00 77.88 100 GLY A C 1
ATOM 784 O O . GLY A 1 100 ? -31.791 -0.502 34.573 1.00 77.88 100 GLY A O 1
ATOM 785 N N . SER A 1 101 ? -32.110 -2.658 35.173 1.00 80.19 101 SER A N 1
ATOM 786 C CA . SER A 1 101 ? -33.191 -2.406 36.122 1.00 80.19 101 SER A CA 1
ATOM 787 C C . SER A 1 101 ? -32.675 -1.625 37.332 1.00 80.19 101 SER A C 1
ATOM 789 O O . SER A 1 101 ? -31.510 -1.745 37.710 1.00 80.19 101 SER A O 1
ATOM 791 N N . CYS A 1 102 ? -33.543 -0.815 37.938 1.00 79.50 102 CYS A N 1
ATOM 792 C CA . CYS A 1 102 ? -33.235 -0.200 39.224 1.00 79.50 102 CYS A CA 1
ATOM 793 C C . CYS A 1 102 ? -33.374 -1.258 40.316 1.00 79.50 102 CYS A C 1
ATOM 795 O O . CYS A 1 102 ? -34.417 -1.912 40.408 1.00 79.50 102 CYS A O 1
ATOM 797 N N . ASP A 1 103 ? -32.354 -1.388 41.153 1.00 77.69 103 ASP A N 1
ATOM 798 C CA . ASP A 1 103 ? -32.467 -2.158 42.382 1.00 77.69 103 ASP A CA 1
ATOM 799 C C . ASP A 1 103 ? -33.405 -1.412 43.343 1.00 77.69 103 ASP A C 1
ATOM 801 O O . ASP A 1 103 ? -33.245 -0.213 43.596 1.00 77.69 103 ASP A O 1
ATOM 805 N N . ARG A 1 104 ? -34.430 -2.118 43.830 1.00 77.25 104 ARG A N 1
ATOM 806 C CA . ARG A 1 104 ? -35.450 -1.565 44.726 1.00 77.25 104 ARG A CA 1
ATOM 807 C C . ARG A 1 104 ? -34.923 -1.338 46.139 1.00 77.25 104 ARG A C 1
ATOM 809 O O . ARG A 1 104 ? -35.470 -0.487 46.822 1.00 77.25 104 ARG A O 1
ATOM 816 N N . LEU A 1 105 ? -33.899 -2.066 46.579 1.00 76.31 105 LEU A N 1
ATOM 817 C CA . LEU A 1 105 ? -33.347 -1.936 47.929 1.00 76.31 105 LEU A CA 1
ATOM 818 C C . LEU A 1 105 ? -32.300 -0.825 47.994 1.00 76.31 105 LEU A C 1
ATOM 820 O O . LEU A 1 105 ? -32.304 -0.019 48.919 1.00 76.31 105 LEU A O 1
ATOM 824 N N . THR A 1 106 ? -31.428 -0.751 46.990 1.00 73.81 106 THR A N 1
ATOM 825 C CA . THR A 1 106 ? -30.292 0.183 46.997 1.00 73.81 106 THR A CA 1
ATOM 826 C C . THR A 1 106 ? -30.560 1.482 46.229 1.00 73.81 106 THR A C 1
ATOM 828 O O . THR A 1 106 ? -29.765 2.417 46.308 1.00 73.81 106 THR A O 1
ATOM 831 N N . CYS A 1 107 ? -31.672 1.572 45.483 1.00 77.88 107 CYS A N 1
ATOM 832 C CA . CYS A 1 107 ? -31.962 2.670 44.547 1.00 77.88 107 CYS A CA 1
ATOM 833 C C . CYS A 1 107 ? -30.827 2.936 43.537 1.00 77.88 107 CYS A C 1
ATOM 835 O O . CYS A 1 107 ? -30.716 4.036 42.983 1.00 77.88 107 CYS A O 1
ATOM 837 N N . LEU A 1 108 ? -29.982 1.931 43.296 1.00 77.94 108 LEU A N 1
ATOM 838 C CA . LEU A 1 108 ? -28.896 1.993 42.333 1.00 77.94 108 LEU A CA 1
ATOM 839 C C . LEU A 1 108 ? -29.404 1.578 40.957 1.00 77.94 108 LEU A C 1
ATOM 841 O O . LEU A 1 108 ? -30.181 0.630 40.806 1.00 77.94 108 LEU A O 1
ATOM 845 N N . LYS A 1 109 ? -28.933 2.290 39.935 1.00 81.88 109 LYS A N 1
ATOM 846 C CA . LYS A 1 109 ? -29.179 1.940 38.541 1.00 81.88 109 LYS A CA 1
ATOM 847 C C . LYS A 1 109 ? -27.855 1.668 37.851 1.00 81.88 109 LYS A C 1
ATOM 849 O O . LYS A 1 109 ? -26.984 2.534 37.790 1.00 81.88 109 LYS A O 1
ATOM 854 N N . THR A 1 110 ? -27.735 0.476 37.282 1.00 81.81 110 THR A N 1
ATOM 855 C CA . THR A 1 110 ? -26.575 0.102 36.475 1.00 81.81 110 THR A CA 1
ATOM 856 C C . THR A 1 110 ? -26.842 0.446 35.016 1.00 81.81 110 THR A C 1
ATOM 858 O O . THR A 1 110 ? -27.889 0.104 34.467 1.00 81.81 110 THR A O 1
ATOM 861 N N . ARG A 1 111 ? -25.895 1.104 34.352 1.00 85.19 111 ARG A N 1
ATOM 862 C CA . ARG A 1 111 ? -25.870 1.252 32.893 1.00 85.19 111 ARG A CA 1
ATOM 863 C C . ARG A 1 111 ? -24.611 0.598 32.343 1.00 85.19 111 ARG A C 1
ATOM 865 O O . ARG A 1 111 ? -23.528 0.797 32.881 1.00 85.19 111 ARG A O 1
ATOM 872 N N . VAL A 1 112 ? -24.753 -0.171 31.271 1.00 85.25 112 VAL A N 1
ATOM 873 C CA . VAL A 1 112 ? -23.632 -0.798 30.569 1.00 85.25 112 VAL A CA 1
ATOM 874 C C . VAL A 1 112 ? -23.399 -0.037 29.275 1.00 85.25 112 VAL A C 1
ATOM 876 O O . VAL A 1 112 ? -24.254 -0.019 28.390 1.00 85.25 112 VAL A O 1
ATOM 879 N N . ILE A 1 113 ? -22.252 0.620 29.182 1.00 86.50 113 ILE A N 1
ATOM 880 C CA . ILE A 1 113 ? -21.824 1.401 28.026 1.00 86.50 113 ILE A CA 1
ATOM 881 C C . ILE A 1 113 ? -20.893 0.525 27.208 1.00 86.50 113 ILE A C 1
ATOM 883 O O . ILE A 1 113 ? -19.902 0.034 27.737 1.00 86.50 113 ILE A O 1
ATOM 887 N N . PHE A 1 114 ? -21.167 0.350 25.924 1.00 87.19 114 PHE A N 1
ATOM 888 C CA . PHE A 1 114 ? -20.269 -0.386 25.047 1.00 87.19 114 PHE A CA 1
ATOM 889 C C . PHE A 1 114 ? -19.601 0.583 24.094 1.00 87.19 114 PHE A C 1
ATOM 891 O O . PHE A 1 114 ? -20.255 1.446 23.506 1.00 87.19 114 PHE A O 1
ATOM 898 N N . LYS A 1 115 ? -18.289 0.427 23.961 1.00 89.62 115 LYS A N 1
ATOM 899 C CA . LYS A 1 115 ? -17.458 1.258 23.101 1.00 89.62 115 LYS A CA 1
ATOM 900 C C . LYS A 1 115 ? -16.437 0.413 22.361 1.00 89.62 115 LYS A C 1
ATOM 902 O O . LYS A 1 115 ? -15.956 -0.598 22.876 1.00 89.62 115 LYS A O 1
ATOM 907 N N . ARG A 1 116 ? -16.078 0.859 21.162 1.00 88.44 116 ARG A N 1
ATOM 908 C CA . ARG A 1 116 ? -14.919 0.337 20.438 1.00 88.44 116 ARG A CA 1
ATOM 909 C C . ARG A 1 116 ? -13.640 0.931 21.018 1.00 88.44 116 ARG A C 1
ATOM 911 O O . ARG A 1 116 ? -13.550 2.143 21.202 1.00 88.44 116 ARG A O 1
ATOM 918 N N . VAL A 1 117 ? -12.672 0.078 21.317 1.00 87.88 117 VAL A N 1
ATOM 919 C CA . VAL A 1 117 ? -11.350 0.469 21.805 1.00 87.88 117 VAL A CA 1
ATOM 920 C C . VAL A 1 117 ? -10.273 -0.246 21.009 1.00 87.88 117 VAL A C 1
ATOM 922 O O . VAL A 1 117 ? -10.480 -1.344 20.494 1.00 87.88 117 VAL A O 1
ATOM 925 N N . SER A 1 118 ? -9.127 0.414 20.909 1.00 88.62 118 SER A N 1
ATOM 926 C CA . SER A 1 118 ? -7.933 -0.154 20.305 1.00 88.62 118 SER A CA 1
ATOM 927 C C . SER A 1 118 ? -7.182 -0.971 21.351 1.00 88.62 118 SER A C 1
ATOM 929 O O . SER A 1 118 ? -6.809 -0.435 22.394 1.00 88.62 118 SER A O 1
ATOM 931 N N . GLU A 1 119 ? -6.990 -2.259 21.089 1.00 87.25 119 GLU A N 1
ATOM 932 C CA . GLU A 1 119 ? -6.269 -3.180 21.966 1.00 87.25 119 GLU A CA 1
ATOM 933 C C . GLU A 1 119 ? -5.527 -4.210 21.118 1.00 87.25 119 GLU A C 1
ATOM 935 O O . GLU A 1 119 ? -6.105 -4.794 20.200 1.00 87.25 119 GLU A O 1
ATOM 940 N N . ALA A 1 120 ? -4.236 -4.420 21.393 1.00 86.75 120 ALA A N 1
ATOM 941 C CA . ALA A 1 120 ? -3.395 -5.352 20.635 1.00 86.75 120 ALA A CA 1
ATOM 942 C C . ALA A 1 120 ? -3.490 -5.167 19.097 1.00 86.75 120 ALA A C 1
ATOM 944 O O . ALA A 1 120 ? -3.533 -6.137 18.340 1.00 86.75 120 ALA A O 1
ATOM 945 N N . CYS A 1 121 ? -3.549 -3.913 18.629 1.00 87.31 121 CYS A N 1
ATOM 946 C CA . CYS A 1 121 ? -3.735 -3.522 17.225 1.00 87.31 121 CYS A CA 1
ATOM 947 C C . CYS A 1 121 ? -5.033 -3.983 16.570 1.00 87.31 121 CYS A C 1
ATOM 949 O O . CYS A 1 121 ? -5.138 -4.017 15.343 1.00 87.31 121 CYS A O 1
ATOM 951 N N . LYS A 1 122 ? -6.036 -4.325 17.369 1.00 88.69 122 LYS A N 1
ATOM 952 C CA . LYS A 1 122 ? -7.365 -4.684 16.900 1.00 88.69 122 LYS A CA 1
ATOM 953 C C . LYS A 1 122 ? -8.362 -3.690 17.464 1.00 88.69 122 LYS A C 1
ATOM 955 O O . LYS A 1 122 ? -8.203 -3.184 18.571 1.00 88.69 122 LYS A O 1
ATOM 960 N N . CYS A 1 123 ? -9.403 -3.415 16.692 1.00 89.31 123 CYS A N 1
ATOM 961 C CA . CYS A 1 123 ? -10.548 -2.695 17.216 1.00 89.31 123 CYS A CA 1
ATOM 962 C C . CYS A 1 123 ? -11.520 -3.703 17.825 1.00 89.31 123 CYS A C 1
ATOM 964 O O . CYS A 1 123 ? -12.113 -4.508 17.106 1.00 89.31 123 CYS A O 1
ATOM 966 N N . VAL A 1 124 ? -11.655 -3.678 19.147 1.00 89.94 124 VAL A N 1
ATOM 967 C CA . VAL A 1 124 ? -12.512 -4.596 19.905 1.00 89.94 124 VAL A CA 1
ATOM 968 C C . VAL A 1 124 ? -13.616 -3.823 20.615 1.00 89.94 124 VAL A C 1
ATOM 970 O O . VAL A 1 124 ? -13.484 -2.629 20.887 1.00 89.94 124 VAL A O 1
ATOM 973 N N . VAL A 1 125 ? -14.730 -4.488 20.915 1.00 89.81 125 VAL A N 1
ATOM 974 C CA . VAL A 1 125 ? -15.819 -3.895 21.701 1.00 89.81 125 VAL A CA 1
ATOM 975 C C . VAL A 1 125 ? -15.594 -4.229 23.171 1.00 89.81 125 VAL A C 1
ATOM 977 O O . VAL A 1 125 ? -15.535 -5.400 23.531 1.00 89.81 125 VAL A O 1
ATOM 980 N N . LYS A 1 126 ? -15.506 -3.205 24.024 1.00 90.31 126 LYS A N 1
ATOM 981 C CA . LYS A 1 126 ? -15.495 -3.358 25.485 1.00 90.31 126 LYS A CA 1
ATOM 982 C C . LYS A 1 126 ? -16.752 -2.758 26.097 1.00 90.31 126 LYS A C 1
ATOM 984 O O . LYS A 1 126 ? -17.265 -1.746 25.616 1.00 90.31 126 LYS A O 1
ATOM 989 N N . SER A 1 127 ? -17.216 -3.367 27.182 1.00 87.88 127 SER A N 1
ATOM 990 C CA . SER A 1 127 ? -18.313 -2.866 28.007 1.00 87.88 127 SER A CA 1
ATOM 991 C C . SER A 1 127 ? -17.789 -2.258 29.305 1.00 8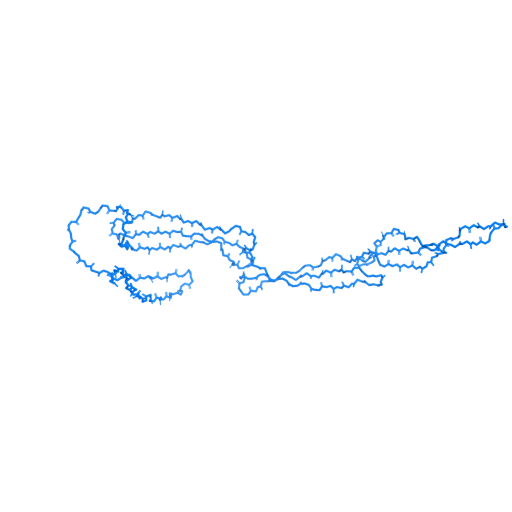7.88 127 SER A C 1
ATOM 993 O O . SER A 1 127 ? -16.930 -2.840 29.960 1.00 87.88 127 SER A O 1
ATOM 995 N N . LEU A 1 128 ? -18.351 -1.122 29.700 1.00 85.50 128 LEU A N 1
ATOM 996 C CA . LEU A 1 128 ? -18.136 -0.472 30.984 1.00 85.50 128 LEU A CA 1
ATOM 997 C C . LEU A 1 128 ? -19.464 -0.431 31.740 1.00 85.50 128 LEU A C 1
ATOM 999 O O . LEU A 1 128 ? -20.424 0.181 31.269 1.00 85.50 128 LEU A O 1
ATOM 1003 N N . SER A 1 129 ? -19.509 -1.050 32.915 1.00 84.56 129 SER A N 1
ATOM 1004 C CA . SER A 1 129 ? -20.657 -0.974 33.819 1.00 84.56 129 SER A CA 1
ATOM 1005 C C . SER A 1 129 ? -20.482 0.214 34.756 1.00 84.56 129 SER A C 1
ATOM 1007 O O . SER A 1 129 ? -19.499 0.294 35.485 1.00 84.56 129 SER A O 1
ATOM 1009 N N . VAL A 1 1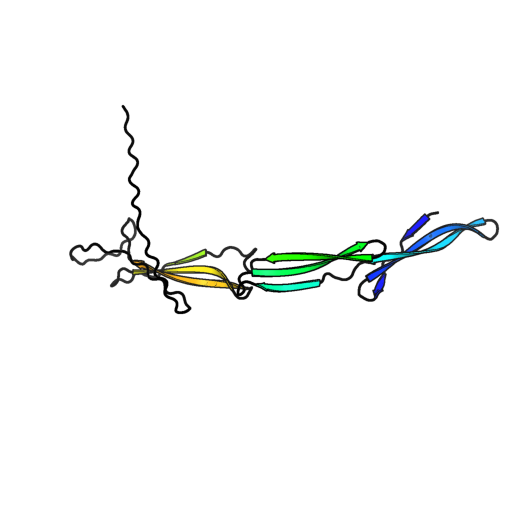30 ? -21.432 1.142 34.729 1.00 83.94 130 VAL A N 1
ATOM 1010 C CA . VAL A 1 130 ? -21.474 2.298 35.624 1.00 83.94 130 VAL A CA 1
ATOM 1011 C C . VAL A 1 130 ? -22.699 2.156 36.509 1.00 83.94 130 VAL A C 1
ATOM 1013 O O . VAL A 1 130 ? -23.818 2.062 36.001 1.00 83.94 130 VAL A O 1
ATOM 1016 N N . THR A 1 131 ? -22.490 2.153 37.819 1.00 81.75 131 THR A N 1
ATOM 1017 C CA . THR A 1 131 ? -23.566 2.144 38.808 1.00 81.75 131 THR A CA 1
ATOM 1018 C C . THR A 1 131 ? -23.730 3.556 39.340 1.00 81.75 131 THR A C 1
ATOM 1020 O O . THR A 1 131 ? -22.805 4.113 39.926 1.00 81.75 131 THR A O 1
ATOM 1023 N N . GLU A 1 132 ? -24.892 4.155 39.112 1.00 75.81 132 GLU A N 1
ATOM 1024 C CA . GLU A 1 132 ? -25.205 5.494 39.601 1.00 75.81 132 GLU A CA 1
ATOM 1025 C C . GLU A 1 132 ? -26.275 5.388 40.688 1.00 75.81 132 GLU A C 1
ATOM 1027 O O . GLU A 1 132 ? -27.306 4.730 40.513 1.00 75.81 132 GLU A O 1
ATOM 1032 N N . ALA A 1 133 ? -26.028 6.051 41.818 1.00 68.19 133 ALA A N 1
ATOM 1033 C CA . ALA A 1 133 ? -27.087 6.360 42.766 1.00 68.19 133 ALA A CA 1
ATOM 1034 C C . ALA A 1 133 ? -28.017 7.396 42.132 1.00 68.19 133 ALA A C 1
ATOM 1036 O O . ALA A 1 133 ? -27.556 8.284 41.409 1.00 68.19 133 ALA A O 1
ATOM 1037 N N . LYS A 1 134 ? -29.324 7.293 42.391 1.00 62.09 134 LYS A N 1
ATOM 1038 C CA . LYS A 1 134 ? -30.323 8.259 41.919 1.00 62.09 134 LYS A CA 1
ATOM 1039 C C . LYS A 1 134 ? -30.002 9.673 42.431 1.00 62.09 134 LYS A C 1
ATOM 1041 O O . LYS A 1 134 ? -30.426 10.077 43.507 1.00 62.09 134 LYS A O 1
ATOM 1046 N N . GLY A 1 135 ? -29.238 10.424 41.643 1.00 47.78 135 GLY A N 1
ATOM 1047 C CA . GLY A 1 135 ? -29.025 11.851 41.819 1.00 47.78 135 GLY A CA 1
ATOM 1048 C C . GLY A 1 135 ? -30.290 12.588 41.409 1.00 47.78 135 GLY A C 1
ATOM 1049 O O . GLY A 1 135 ? -30.679 12.579 40.245 1.00 47.78 135 GLY A O 1
ATOM 1050 N N . ASP A 1 136 ? -30.945 13.179 42.394 1.00 49.56 136 ASP A N 1
ATOM 1051 C CA . ASP A 1 136 ? -32.112 14.039 42.278 1.00 49.56 136 ASP A CA 1
ATOM 1052 C C . ASP A 1 136 ? -32.002 15.042 41.107 1.00 49.56 136 ASP A C 1
ATOM 1054 O O . ASP A 1 136 ? -31.174 15.956 41.143 1.00 49.56 136 ASP A O 1
ATOM 1058 N N . LYS A 1 137 ? -32.805 14.832 40.049 1.00 41.84 137 LYS A N 1
ATOM 1059 C CA . LYS A 1 137 ? -33.514 15.869 39.270 1.00 41.84 137 LYS A CA 1
ATOM 1060 C C . LYS A 1 137 ? -34.321 15.249 38.122 1.00 41.84 137 LYS A C 1
ATOM 1062 O O . LYS A 1 137 ? -33.797 14.953 37.059 1.00 41.84 137 LYS A O 1
ATOM 1067 N N . ARG A 1 138 ? -35.634 15.172 38.369 1.00 41.28 138 ARG A N 1
ATOM 1068 C CA . ARG A 1 138 ? -36.762 15.193 37.412 1.00 41.28 138 ARG A CA 1
ATOM 1069 C C . ARG A 1 138 ? -36.783 14.097 36.325 1.00 41.28 138 ARG A C 1
ATOM 1071 O O . ARG A 1 138 ? -35.990 14.093 35.398 1.00 41.28 138 ARG A O 1
ATOM 1078 N N . ARG A 1 139 ? -37.843 13.276 36.392 1.00 41.53 139 ARG A N 1
ATOM 1079 C CA . ARG A 1 139 ? -38.236 12.140 35.525 1.00 41.53 139 ARG A CA 1
ATOM 1080 C C . ARG A 1 139 ? -37.486 10.831 35.776 1.00 41.53 139 ARG A C 1
ATOM 1082 O O . ARG A 1 139 ? -36.480 10.552 35.144 1.00 41.53 139 ARG A O 1
ATOM 1089 N N . LEU A 1 140 ? -38.066 10.006 36.653 1.00 41.94 140 LEU A N 1
ATOM 1090 C CA . LEU A 1 140 ? -38.395 8.578 36.453 1.00 41.94 140 LEU A CA 1
ATOM 1091 C C . LEU A 1 140 ? -38.643 7.945 37.832 1.00 41.94 140 LEU A C 1
ATOM 1093 O O . LEU A 1 140 ? -37.734 7.823 38.660 1.00 41.94 140 LEU A O 1
ATOM 1097 N N . SER A 1 141 ? -39.900 7.593 38.096 1.00 36.16 141 SER A N 1
ATOM 1098 C CA . SER A 1 141 ? -40.397 7.088 39.375 1.00 36.16 141 SER A CA 1
ATOM 1099 C C . SER A 1 141 ? -39.793 5.720 39.705 1.00 36.16 141 SER A C 1
ATOM 1101 O O . SER A 1 141 ? -39.935 4.750 38.972 1.00 36.16 141 SER A O 1
ATOM 1103 N N . CYS A 1 142 ? -39.117 5.635 40.849 1.00 39.44 142 CYS A N 1
ATOM 1104 C CA . CYS A 1 142 ? -39.125 4.405 41.631 1.00 39.44 142 CYS A CA 1
ATOM 1105 C C . CYS A 1 142 ? -40.052 4.768 42.776 1.00 39.44 142 CYS A C 1
ATOM 1107 O O . CYS A 1 142 ? -39.685 5.604 43.597 1.00 39.44 142 CYS A O 1
ATOM 1109 N N . HIS A 1 143 ? -41.290 4.284 42.734 1.00 33.41 143 HIS A N 1
ATOM 1110 C CA . HIS A 1 143 ? -42.211 4.498 43.837 1.00 33.41 143 HIS A CA 1
ATOM 1111 C C . HIS A 1 143 ? -41.669 3.735 45.043 1.00 33.41 143 HIS A C 1
ATOM 1113 O O . HIS A 1 143 ? -41.650 2.507 45.047 1.00 33.41 143 HIS A O 1
ATOM 1119 N N . PHE A 1 144 ? -41.197 4.482 46.034 1.00 33.81 144 PHE A N 1
ATOM 1120 C CA . PHE A 1 144 ? -41.007 3.996 47.389 1.00 33.81 144 PHE A CA 1
ATOM 1121 C C . PHE A 1 144 ? -42.260 4.406 48.162 1.00 33.81 144 PHE A C 1
ATOM 1123 O O . PHE A 1 144 ? -42.456 5.582 48.458 1.00 33.81 144 PHE A O 1
ATOM 1130 N N . THR A 1 145 ? -43.146 3.456 48.445 1.00 31.36 145 THR A N 1
ATOM 1131 C CA . THR A 1 145 ? -44.181 3.624 49.471 1.00 31.36 145 THR A CA 1
ATOM 1132 C C . THR A 1 145 ? -43.550 3.230 50.800 1.00 31.36 145 THR A C 1
ATOM 1134 O O . THR A 1 145 ? -43.658 2.090 51.238 1.00 31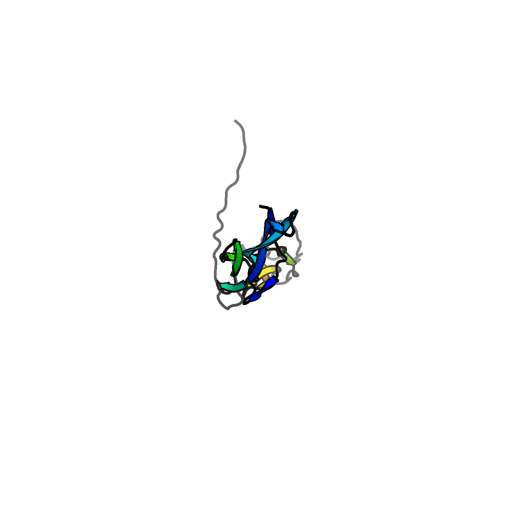.36 145 THR A O 1
ATOM 1137 N N . GLY A 1 146 ? -42.796 4.151 51.391 1.00 32.59 146 GLY A N 1
ATOM 1138 C CA . GLY A 1 146 ? -42.147 3.944 52.680 1.00 32.59 146 GLY A CA 1
ATOM 1139 C C . GLY A 1 146 ? -41.758 5.284 53.280 1.00 32.59 146 GLY A C 1
ATOM 1140 O O . GLY A 1 146 ? -40.841 5.941 52.797 1.00 32.59 146 GLY A O 1
ATOM 1141 N N . VAL A 1 147 ? -42.505 5.702 54.299 1.00 34.56 147 VAL A N 1
ATOM 1142 C CA . VAL A 1 147 ? -42.277 6.924 55.075 1.00 34.56 147 VAL A CA 1
ATOM 1143 C C . VAL A 1 147 ? -40.982 6.754 55.876 1.00 34.56 147 VAL A C 1
ATOM 1145 O O . VAL A 1 147 ? -40.891 5.860 56.711 1.00 34.56 147 VAL A O 1
ATOM 1148 N N . GLY A 1 148 ? -39.972 7.589 55.623 1.00 31.64 148 GLY A N 1
ATOM 1149 C CA . GLY A 1 148 ? -38.704 7.570 56.357 1.00 31.64 148 GLY A CA 1
ATOM 1150 C C . GLY A 1 148 ? -37.846 8.797 56.047 1.00 31.64 148 GLY A C 1
ATOM 1151 O O . GLY A 1 148 ? -37.664 9.167 54.893 1.00 31.64 148 GLY A O 1
ATOM 1152 N N . THR A 1 149 ? -37.378 9.468 57.092 1.00 31.89 149 THR A N 1
ATOM 1153 C CA . THR A 1 149 ? -36.837 10.834 57.121 1.00 31.89 149 THR A CA 1
ATOM 1154 C C . THR A 1 149 ? -35.465 11.031 56.449 1.00 31.89 149 THR A C 1
ATOM 1156 O O . THR A 1 149 ? -34.597 10.161 56.445 1.00 31.89 149 THR A O 1
ATOM 1159 N N . SER A 1 150 ? -35.281 12.240 55.899 1.00 30.92 150 SER A N 1
ATOM 1160 C CA . SER A 1 150 ? -34.120 12.775 55.169 1.00 30.92 150 SER A CA 1
ATOM 1161 C C . SER A 1 150 ? -32.734 12.497 55.766 1.00 30.92 150 SER A C 1
ATOM 1163 O O . SER A 1 150 ? -32.470 12.833 56.920 1.00 30.92 150 SER A O 1
ATOM 1165 N N . ARG A 1 151 ? -31.774 12.104 54.912 1.00 32.94 151 ARG A N 1
ATOM 1166 C CA . ARG A 1 151 ? -30.340 12.415 55.087 1.00 32.94 151 ARG A CA 1
ATOM 1167 C C . ARG A 1 151 ? -29.705 12.845 53.762 1.00 32.94 151 ARG A C 1
ATOM 1169 O O . ARG A 1 151 ? -29.973 12.268 52.713 1.00 32.94 151 ARG A O 1
ATOM 1176 N N . LYS A 1 152 ? -28.867 13.886 53.822 1.00 30.28 152 LYS A N 1
ATOM 1177 C CA . LYS A 1 152 ? -28.032 14.367 52.710 1.00 30.28 152 LYS A CA 1
ATOM 1178 C C . LYS A 1 152 ? -26.947 13.320 52.427 1.00 30.28 152 LYS A C 1
ATOM 1180 O O . LYS A 1 152 ? -26.169 13.020 53.326 1.00 30.28 152 LYS A O 1
ATOM 1185 N N . PHE A 1 153 ? -26.872 12.802 51.201 1.00 33.97 153 PHE A N 1
ATOM 1186 C CA . PHE A 1 153 ? -25.815 11.874 50.787 1.00 33.97 153 PHE A CA 1
ATOM 1187 C C . PHE A 1 153 ? -24.812 12.559 49.853 1.00 33.97 153 PHE A C 1
ATOM 1189 O O . PHE A 1 153 ? -25.190 13.234 48.894 1.00 33.97 153 PHE A O 1
ATOM 1196 N N . ALA A 1 154 ? -23.525 12.380 50.150 1.00 30.64 154 ALA A N 1
ATOM 1197 C CA . ALA A 1 154 ? -22.421 12.716 49.261 1.00 30.64 154 ALA A CA 1
ATOM 1198 C C . ALA A 1 154 ? -22.284 11.632 48.179 1.00 30.64 154 ALA A C 1
ATOM 1200 O O . ALA A 1 154 ? -22.379 10.440 48.469 1.00 30.64 154 ALA A O 1
ATOM 1201 N N . THR A 1 155 ? -22.077 12.039 46.926 1.00 35.19 155 THR A N 1
ATOM 1202 C CA . THR A 1 155 ? -21.870 11.119 45.801 1.00 35.19 155 THR A CA 1
ATOM 1203 C C . THR A 1 155 ? -20.393 10.744 45.719 1.00 35.19 155 THR A C 1
ATOM 1205 O O . THR A 1 155 ? -19.578 11.546 45.271 1.00 35.19 155 THR A O 1
ATOM 1208 N N . THR A 1 156 ? -20.049 9.526 46.128 1.00 32.34 156 THR A N 1
ATOM 1209 C CA . THR A 1 156 ? -18.715 8.952 45.908 1.00 32.34 156 THR A CA 1
ATOM 1210 C C . THR A 1 156 ? -18.785 8.028 44.696 1.00 32.34 156 THR A C 1
ATOM 1212 O O . THR A 1 156 ? -19.504 7.032 44.720 1.00 32.34 156 THR A O 1
ATOM 1215 N N . VAL A 1 157 ? -18.072 8.365 43.619 1.00 36.47 157 VAL A N 1
ATOM 1216 C CA . VAL A 1 157 ? -17.954 7.514 42.425 1.00 36.47 157 VAL A CA 1
ATOM 1217 C C . VAL A 1 157 ? -16.702 6.658 42.589 1.00 36.47 157 VAL A C 1
ATOM 1219 O O . VAL A 1 157 ? -15.586 7.162 42.489 1.00 36.47 157 VAL A O 1
ATOM 1222 N N . GLY A 1 158 ? -16.884 5.376 42.897 1.00 28.98 158 GLY A N 1
ATOM 1223 C CA . GLY A 1 158 ? -15.801 4.394 42.890 1.00 28.98 158 GLY A CA 1
ATOM 1224 C C . GLY A 1 158 ? -15.629 3.806 41.491 1.00 28.98 158 GLY A C 1
ATOM 1225 O O . GLY A 1 158 ? -16.608 3.373 40.884 1.00 28.98 158 GLY A O 1
ATOM 1226 N N . PHE A 1 159 ? -14.398 3.785 40.983 1.00 36.00 159 PHE A N 1
ATOM 1227 C CA . PHE A 1 159 ? -14.051 3.147 39.715 1.00 36.00 159 PHE A CA 1
ATOM 1228 C C . PHE A 1 159 ? -13.306 1.843 39.994 1.00 36.00 159 PHE A C 1
ATOM 1230 O O . PHE A 1 159 ? -12.266 1.849 40.651 1.00 36.00 159 PHE A O 1
ATOM 1237 N N . THR A 1 160 ? -13.802 0.733 39.458 1.00 29.30 160 THR A N 1
ATOM 1238 C CA . THR A 1 160 ? -13.049 -0.519 39.361 1.00 29.30 160 THR A CA 1
ATOM 1239 C C . THR A 1 160 ? -12.714 -0.758 37.895 1.00 29.30 160 THR A C 1
ATOM 1241 O O . THR A 1 160 ? -13.566 -1.107 37.079 1.00 29.30 160 THR A O 1
ATOM 1244 N N . LEU A 1 161 ? -11.456 -0.495 37.539 1.00 34.16 161 LEU A N 1
ATOM 1245 C CA . LEU A 1 161 ? -10.889 -0.928 36.267 1.00 34.16 161 LEU A CA 1
ATOM 1246 C C . LEU A 1 161 ? -10.534 -2.411 36.380 1.00 34.16 161 LEU A C 1
ATOM 1248 O O . LEU A 1 161 ? -10.096 -2.876 37.431 1.00 34.16 161 LEU A O 1
ATOM 1252 N N . SER A 1 162 ? -10.742 -3.145 35.290 1.00 36.47 162 SER A N 1
ATOM 1253 C CA . SER A 1 162 ? -10.664 -4.609 35.196 1.00 36.47 162 SER A CA 1
ATOM 1254 C C . SER A 1 162 ? -9.304 -5.226 35.554 1.00 36.47 162 SER A C 1
ATOM 1256 O O . SER A 1 162 ? -9.219 -6.445 35.617 1.00 36.47 162 SER A O 1
ATOM 1258 N N . ASP A 1 163 ? -8.284 -4.413 35.840 1.00 33.16 163 ASP A N 1
ATOM 1259 C CA . ASP A 1 163 ? -6.916 -4.850 36.146 1.00 33.16 163 ASP A CA 1
ATOM 1260 C C . ASP A 1 163 ? -6.518 -4.637 37.623 1.00 33.16 163 ASP A C 1
ATOM 1262 O O . ASP A 1 163 ? -5.340 -4.560 37.956 1.00 33.16 163 ASP A O 1
ATOM 1266 N N . GLY A 1 164 ? -7.483 -4.509 38.541 1.00 34.50 164 GLY A N 1
ATOM 1267 C CA . GLY A 1 164 ? -7.201 -4.463 39.986 1.00 34.50 164 GLY A CA 1
ATOM 1268 C C . GLY A 1 164 ? -6.559 -3.163 40.495 1.00 34.50 164 GLY A C 1
ATOM 1269 O O . GLY A 1 164 ? -6.240 -3.068 41.677 1.00 34.50 164 GLY A O 1
ATOM 1270 N N . MET A 1 165 ? -6.412 -2.137 39.649 1.00 28.03 165 MET A N 1
ATOM 1271 C CA . MET A 1 165 ? -6.033 -0.790 40.085 1.00 28.03 165 MET A CA 1
ATOM 1272 C C . MET A 1 165 ? -7.271 0.072 40.340 1.00 28.03 165 MET A C 1
ATOM 1274 O O . MET A 1 165 ? -7.964 0.511 39.418 1.00 28.03 165 MET A O 1
ATOM 1278 N N . THR A 1 166 ? -7.529 0.342 41.616 1.00 32.03 166 THR A N 1
ATOM 1279 C CA . THR A 1 166 ? -8.541 1.294 42.078 1.00 32.03 166 THR A CA 1
ATOM 1280 C C . THR A 1 166 ? -7.965 2.707 41.985 1.00 32.03 166 THR A C 1
ATOM 1282 O O . THR A 1 166 ? -7.030 3.043 42.707 1.00 32.03 166 THR A O 1
ATOM 1285 N N . GLN A 1 167 ? -8.507 3.558 41.111 1.00 31.66 167 GLN A N 1
ATOM 1286 C CA . GLN A 1 167 ? -8.231 4.997 41.151 1.00 31.66 167 GLN A CA 1
ATOM 1287 C C . GLN A 1 167 ? -9.437 5.736 41.724 1.00 31.66 167 GLN A C 1
ATOM 1289 O O . GLN A 1 167 ? -10.543 5.674 41.185 1.00 31.66 167 GLN A O 1
ATOM 1294 N N . THR A 1 168 ? -9.207 6.458 42.817 1.00 31.02 168 THR A N 1
ATOM 1295 C CA . THR A 1 168 ? -10.204 7.318 43.458 1.00 31.02 168 THR A CA 1
ATOM 1296 C C . THR A 1 168 ? -10.023 8.739 42.936 1.00 31.02 168 THR A C 1
ATOM 1298 O O . THR A 1 168 ? -9.070 9.418 43.309 1.00 31.02 168 THR A O 1
ATOM 1301 N N . ILE A 1 169 ? -10.931 9.208 42.078 1.00 34.00 169 ILE A N 1
ATOM 1302 C CA . ILE A 1 169 ? -10.952 10.610 41.641 1.00 34.00 169 ILE A CA 1
ATOM 1303 C C . ILE A 1 169 ? -12.062 11.329 42.408 1.00 34.00 169 ILE A C 1
ATOM 1305 O O . ILE A 1 169 ? -13.248 11.077 42.201 1.00 34.00 169 ILE A O 1
ATOM 1309 N N . VAL A 1 170 ? -11.672 12.239 43.303 1.00 29.30 170 VAL A N 1
ATOM 1310 C CA . VAL A 1 170 ? -12.599 13.110 44.035 1.00 29.30 170 VAL A CA 1
ATOM 1311 C C . VAL A 1 170 ? -12.979 14.284 43.134 1.00 29.30 170 VAL A C 1
ATOM 1313 O O . VAL A 1 170 ? -12.193 15.210 42.939 1.00 29.30 170 VAL A O 1
ATOM 1316 N N . LEU A 1 171 ? -14.194 14.271 42.587 1.00 31.06 171 LEU A N 1
ATOM 1317 C CA . LEU A 1 171 ? -14.740 15.424 41.869 1.00 31.06 171 LEU A CA 1
ATOM 1318 C C . LEU A 1 171 ? -15.222 16.475 42.883 1.00 31.06 171 LEU A C 1
ATOM 1320 O O . LEU A 1 171 ? -16.273 16.318 43.506 1.00 31.06 171 LEU A O 1
ATOM 1324 N N . LYS A 1 172 ? -14.461 17.566 43.052 1.00 26.02 172 LYS A N 1
ATOM 1325 C CA . LYS A 1 172 ? -14.929 18.764 43.770 1.00 26.02 172 LYS A CA 1
ATOM 1326 C C . LYS A 1 172 ? -15.973 19.487 42.916 1.00 26.02 172 LYS A C 1
ATOM 1328 O O . LYS A 1 172 ? -15.702 19.891 41.790 1.00 26.02 172 LYS A O 1
ATOM 1333 N N . LYS A 1 173 ? -17.172 19.660 43.470 1.00 32.75 173 LYS A N 1
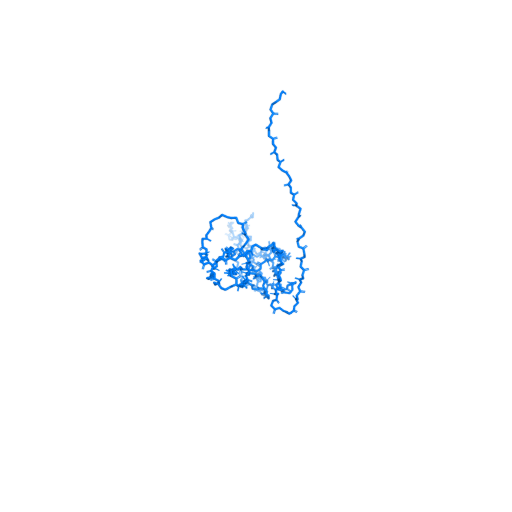ATOM 1334 C CA . LYS A 1 173 ? -18.283 20.395 42.858 1.00 32.75 173 LYS A CA 1
ATOM 1335 C C . LYS A 1 173 ? -18.033 21.902 42.998 1.00 32.75 173 LYS A C 1
ATOM 1337 O O . LYS A 1 173 ? -18.225 22.446 44.080 1.00 32.75 173 LYS A O 1
ATOM 1342 N N . SER A 1 174 ? -17.619 22.578 41.929 1.00 28.97 174 SER A N 1
ATOM 1343 C CA . SER A 1 174 ? -17.702 24.040 41.835 1.00 28.97 174 SER A CA 1
ATOM 1344 C C . SER A 1 174 ? -19.143 24.427 41.486 1.00 28.97 174 SER A C 1
ATOM 1346 O O . SER A 1 174 ? -19.677 24.072 40.437 1.00 28.97 174 SER A O 1
ATOM 1348 N N . VAL A 1 175 ? -19.816 25.098 42.421 1.00 32.28 175 VAL A N 1
ATOM 1349 C CA . VAL A 1 175 ? -21.162 25.647 42.230 1.00 32.28 175 VAL A CA 1
ATOM 1350 C C . VAL A 1 175 ? -21.014 26.991 41.517 1.00 32.28 175 VAL A C 1
ATOM 1352 O O . VAL A 1 175 ? -20.545 27.952 42.115 1.00 32.28 175 VAL A O 1
ATOM 1355 N N . GLY A 1 176 ? -21.389 27.048 40.238 1.00 30.48 176 GLY A N 1
ATOM 1356 C CA . GLY A 1 176 ? -21.592 28.306 39.519 1.00 30.48 176 GLY A CA 1
ATOM 1357 C C . GLY A 1 176 ? -22.911 28.949 39.950 1.00 30.48 176 GLY A C 1
ATOM 1358 O O . GLY A 1 176 ? -23.955 28.294 39.910 1.00 30.48 176 GLY A O 1
ATOM 1359 N N . ALA A 1 177 ? -22.847 30.203 40.396 1.00 29.70 177 ALA A N 1
ATOM 1360 C CA . ALA A 1 177 ? -24.008 31.025 40.715 1.00 29.70 177 ALA A CA 1
ATOM 1361 C C . ALA A 1 177 ? -24.594 31.675 39.446 1.00 29.70 177 ALA A C 1
ATOM 1363 O O . ALA A 1 177 ? -23.884 31.979 38.491 1.00 29.70 177 ALA A O 1
ATOM 1364 N N . ASN A 1 178 ? -25.916 31.822 39.478 1.00 32.03 178 ASN A N 1
ATOM 1365 C CA . ASN A 1 178 ? -26.833 32.254 38.426 1.00 32.03 178 ASN A CA 1
ATOM 1366 C C . ASN A 1 178 ? -26.573 33.663 37.868 1.00 32.03 178 ASN A C 1
ATOM 1368 O O . ASN A 1 178 ? -26.259 34.586 38.614 1.00 32.03 178 ASN A O 1
ATOM 1372 N N . MET A 1 179 ? -26.889 33.832 36.580 1.00 29.83 179 MET A N 1
ATOM 1373 C CA . MET A 1 179 ? -27.339 35.103 36.003 1.00 29.83 179 MET A CA 1
ATOM 1374 C C . MET A 1 179 ? -28.718 35.484 36.572 1.00 29.83 179 MET A C 1
ATOM 1376 O O . MET A 1 179 ? -29.604 34.634 36.668 1.00 29.83 179 MET A O 1
ATOM 1380 N N . GLN A 1 180 ? -28.921 36.770 36.856 1.00 31.22 180 GLN A N 1
ATOM 1381 C CA . GLN A 1 180 ? -30.234 37.422 36.918 1.00 31.22 180 GLN A CA 1
ATOM 1382 C C . GLN A 1 180 ? -30.231 38.635 35.973 1.00 31.22 180 GLN A C 1
ATOM 1384 O O . GLN A 1 180 ? -29.208 39.316 35.896 1.00 31.22 180 GLN A O 1
ATOM 1389 N N . PRO A 1 181 ? -31.346 38.935 35.282 1.00 42.22 181 PRO A N 1
ATOM 1390 C CA . PRO A 1 181 ? -31.554 40.204 34.594 1.00 42.22 181 PRO A CA 1
ATOM 1391 C C . PRO A 1 181 ? -32.451 41.139 35.424 1.00 42.22 181 PRO A C 1
ATOM 1393 O O . PRO A 1 181 ? -33.435 40.683 36.006 1.00 42.22 181 PRO A O 1
ATOM 1396 N N . SER A 1 182 ? -32.174 42.445 35.408 1.00 29.89 182 SER A N 1
ATOM 1397 C CA . SER A 1 182 ? -33.180 43.488 35.667 1.00 29.89 182 SER A CA 1
ATOM 1398 C C . SER A 1 182 ? -32.646 44.875 35.295 1.00 29.89 182 SER A C 1
ATOM 1400 O O . SER A 1 182 ? -31.549 45.248 35.701 1.00 29.89 182 SER A O 1
ATOM 1402 N N . ASN A 1 183 ? -33.454 45.592 34.508 1.00 31.38 183 ASN A N 1
ATOM 1403 C CA . ASN A 1 183 ? -33.330 47.005 34.141 1.00 31.38 183 ASN A CA 1
ATOM 1404 C C . ASN A 1 183 ? -33.269 47.926 35.370 1.00 31.38 183 ASN A C 1
ATOM 1406 O O . ASN A 1 183 ? -34.060 47.722 36.293 1.00 31.38 183 ASN A O 1
ATOM 1410 N N . VAL A 1 184 ? -32.447 48.979 35.281 1.00 36.69 184 VAL A N 1
ATOM 1411 C CA . VAL A 1 184 ? -32.818 50.401 35.454 1.00 36.69 184 VAL A CA 1
ATOM 1412 C C . VAL A 1 184 ? -31.999 51.196 34.442 1.00 36.69 184 VAL A C 1
ATOM 1414 O O . VAL A 1 184 ? -30.789 50.895 34.333 1.00 36.69 184 VAL A O 1
#

pLDDT: mean 73.4, std 24.92, range [26.02, 95.69]